Protein AF-A0A971LED2-F1 (afdb_monomer_lite)

Sequence (204 aa):
MDEQSNLIIDIREKPGIGKGVILSFQHVFAMFGATVLVPFLTGLPLNTALLASGIGTLIYIICTGARVPVYLGSSFAYIAAIGTALGASPSDADFAEKANFAAAATGLMCIGLVYLVVSLIIKLVGKEWLSKLLPPIVVGPMIAVIGLGLAGTAADMAGLNQVDSMNPQTIIIALIAMLSTALIAVHAKGFFKIVPIISGIGIG

Foldseek 3Di:
DDPPPPDPADLPRDPDPVVNVVLVVLVCLVQVCQQQVLCVFLVNDSVVSVVCQVVVLVVVCVVVVSPDPDGRGDQLVCSVVSNVQQVDGPPDPCSVPSGPVVSSVVVVVVVVVVVVVVVVVCVVVNCVVVCVVCPPVNVVVVVVCSVVVCVVVVCVQQQNPVPPDRDVVSVVLSVQLVVQLVCQCPPNDDPSVSRSNVRSVVRD

pLDDT: mean 81.97, std 11.26, range [35.62, 95.62]

Structure (mmCIF, N/CA/C/O backbone):
data_AF-A0A971LED2-F1
#
_entry.id   AF-A0A971LED2-F1
#
loop_
_atom_site.group_PDB
_atom_site.id
_atom_site.type_symbol
_atom_site.label_atom_id
_atom_site.label_alt_id
_atom_site.label_comp_id
_atom_site.label_asym_id
_atom_site.label_entity_id
_atom_site.label_seq_id
_atom_site.pdbx_PDB_ins_code
_atom_site.Cartn_x
_atom_site.Cartn_y
_atom_site.Cartn_z
_atom_site.occupancy
_atom_site.B_iso_or_equiv
_atom_site.auth_seq_id
_atom_site.auth_comp_id
_atom_site.auth_asym_id
_atom_site.auth_atom_id
_atom_site.pdbx_PDB_model_num
ATOM 1 N N . MET A 1 1 ? -13.446 -1.006 29.104 1.00 36.28 1 MET A N 1
ATOM 2 C CA . MET A 1 1 ? -12.065 -1.523 29.020 1.00 36.28 1 MET A CA 1
ATOM 3 C 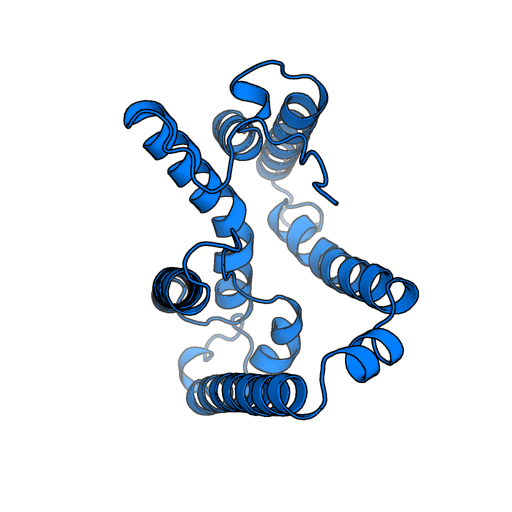C . MET A 1 1 ? -11.341 -0.594 28.080 1.00 36.28 1 MET A C 1
ATOM 5 O O . MET A 1 1 ? -11.383 -0.796 26.875 1.00 36.28 1 MET A O 1
ATOM 9 N N . ASP A 1 2 ? -10.821 0.490 28.645 1.00 35.62 2 ASP A N 1
ATOM 10 C CA . ASP A 1 2 ? -10.055 1.487 27.912 1.00 35.62 2 ASP A CA 1
ATOM 11 C C . ASP A 1 2 ? -8.674 0.890 27.643 1.00 35.62 2 ASP A C 1
ATOM 13 O O . ASP A 1 2 ? -7.823 0.837 28.530 1.00 35.62 2 ASP A O 1
ATOM 17 N N . GLU A 1 3 ? -8.473 0.360 26.436 1.00 43.00 3 GLU A N 1
ATOM 18 C CA . GLU A 1 3 ? -7.122 0.150 25.924 1.00 43.00 3 GLU A CA 1
ATOM 19 C C . GLU A 1 3 ? -6.453 1.524 25.882 1.00 43.00 3 GLU A C 1
ATOM 21 O O . GLU A 1 3 ? -6.809 2.377 25.067 1.00 43.00 3 GLU A O 1
ATOM 26 N N . GLN A 1 4 ? -5.505 1.755 26.793 1.00 39.50 4 GLN A N 1
ATOM 27 C CA . GLN A 1 4 ? -4.572 2.871 26.712 1.00 39.50 4 GLN A CA 1
ATOM 28 C C . GLN A 1 4 ? -3.744 2.702 25.438 1.00 39.50 4 GLN A C 1
ATOM 30 O O . GLN A 1 4 ? -2.679 2.086 25.424 1.00 39.50 4 GLN A O 1
ATOM 35 N N . SER A 1 5 ? -4.282 3.220 24.339 1.00 43.53 5 SER A N 1
ATOM 36 C CA . SER A 1 5 ? -3.578 3.330 23.079 1.00 43.53 5 SER A CA 1
ATOM 37 C C . SER A 1 5 ? -2.431 4.306 23.298 1.00 43.53 5 SER A C 1
ATOM 39 O O . SER A 1 5 ? -2.650 5.482 23.580 1.00 43.53 5 SER A O 1
ATOM 41 N N . ASN A 1 6 ? -1.204 3.795 23.233 1.00 47.75 6 ASN A N 1
ATOM 42 C CA . ASN A 1 6 ? 0.058 4.515 23.427 1.00 47.75 6 ASN A CA 1
ATOM 43 C C . ASN A 1 6 ? 0.333 5.476 22.241 1.00 47.75 6 ASN A C 1
ATOM 45 O O . ASN A 1 6 ? 1.402 5.461 21.628 1.00 47.75 6 ASN A O 1
ATOM 49 N N . LEU A 1 7 ? -0.676 6.255 21.843 1.00 56.31 7 LEU A N 1
ATOM 50 C CA . LEU A 1 7 ? -0.631 7.191 20.732 1.00 56.31 7 LEU A CA 1
ATOM 51 C C . LEU A 1 7 ? -0.028 8.505 21.212 1.00 56.31 7 LEU A C 1
ATOM 53 O O . LEU A 1 7 ? -0.471 9.097 22.189 1.00 56.31 7 LEU A O 1
ATOM 57 N N . ILE A 1 8 ? 0.982 8.971 20.481 1.00 62.41 8 ILE A N 1
ATOM 58 C CA . ILE A 1 8 ? 1.637 10.261 20.733 1.00 62.41 8 ILE A CA 1
ATOM 59 C C . ILE A 1 8 ? 0.668 11.430 20.450 1.00 62.41 8 ILE A C 1
ATOM 61 O O . ILE A 1 8 ? 0.864 12.516 20.985 1.00 62.41 8 ILE A O 1
ATOM 65 N N . ILE A 1 9 ? -0.352 11.212 19.607 1.00 63.19 9 ILE A N 1
ATOM 66 C CA . ILE A 1 9 ? -1.433 12.153 19.274 1.00 63.19 9 ILE A CA 1
ATOM 67 C C . ILE A 1 9 ? -2.728 11.341 19.130 1.00 63.19 9 ILE A C 1
ATOM 69 O O . ILE A 1 9 ? -2.753 10.374 18.363 1.00 63.19 9 ILE A O 1
ATOM 73 N N . ASP A 1 10 ? -3.783 11.714 19.855 1.00 70.69 10 ASP A N 1
ATOM 74 C CA . ASP A 1 10 ? -5.065 10.990 19.839 1.00 70.69 10 ASP A CA 1
ATOM 75 C C . ASP A 1 10 ? -5.915 11.319 18.588 1.00 70.69 10 ASP A C 1
ATOM 77 O O . ASP A 1 10 ? -5.757 12.361 17.954 1.00 70.69 10 ASP A O 1
ATOM 81 N N . ILE A 1 11 ? -6.870 10.451 18.236 1.00 70.69 11 ILE A N 1
ATOM 82 C CA . ILE A 1 11 ? -7.718 10.541 17.028 1.00 70.69 11 ILE A CA 1
ATOM 83 C C . ILE A 1 11 ? -8.507 11.859 16.976 1.00 70.69 11 ILE A C 1
ATOM 85 O O . ILE A 1 11 ? -8.792 12.386 15.900 1.00 70.69 11 ILE A O 1
ATOM 89 N N . ARG A 1 12 ? -8.881 12.400 18.141 1.00 69.88 12 ARG A N 1
ATOM 90 C CA . ARG A 1 12 ? -9.628 13.665 18.260 1.00 69.88 12 ARG A CA 1
ATOM 91 C C . ARG A 1 12 ? -8.739 14.878 18.511 1.00 69.88 12 ARG A C 1
ATOM 93 O O . ARG A 1 12 ? -9.242 16.004 18.518 1.00 69.88 12 ARG A O 1
ATOM 100 N N . GLU A 1 13 ? -7.451 14.667 18.738 1.00 72.50 13 GLU A N 1
ATOM 101 C CA . GLU A 1 13 ? -6.517 15.734 19.045 1.00 72.50 13 GLU A CA 1
ATOM 102 C C . GLU A 1 13 ? -6.118 16.449 17.752 1.00 72.50 13 GLU A C 1
ATOM 104 O O . GLU A 1 13 ? -5.663 15.842 16.784 1.00 72.50 13 GLU A O 1
ATOM 109 N N . LYS A 1 14 ? -6.326 17.767 17.707 1.00 71.44 14 LYS A N 1
ATOM 110 C CA . LYS A 1 14 ? -5.918 18.585 16.563 1.00 71.44 14 LYS A CA 1
ATOM 111 C C . LYS A 1 14 ? -4.505 19.103 16.820 1.00 71.44 14 LYS A C 1
ATOM 113 O O . LYS A 1 14 ? -4.358 20.020 17.632 1.00 71.44 14 LYS A O 1
ATOM 118 N N . PRO A 1 15 ? -3.465 18.574 16.149 1.00 72.38 15 PRO A N 1
ATOM 119 C CA . PRO A 1 15 ? -2.136 19.153 16.262 1.00 72.38 15 PRO A CA 1
ATOM 120 C C . PRO A 1 15 ? -2.167 20.613 15.794 1.00 72.38 15 PRO A C 1
ATOM 122 O O . PRO A 1 15 ? -2.947 20.980 14.913 1.00 72.38 15 PRO A O 1
ATOM 125 N N . GLY A 1 16 ? -1.297 21.452 16.365 1.00 80.25 16 GLY A N 1
ATOM 126 C CA . GLY A 1 16 ? -1.149 22.837 15.911 1.00 80.25 16 GLY A CA 1
ATOM 127 C C . GLY A 1 16 ? -0.936 22.902 14.394 1.00 80.25 16 GLY A C 1
ATOM 128 O O . GLY A 1 16 ? -0.258 22.038 13.838 1.00 80.25 16 GLY A O 1
ATOM 129 N N . ILE A 1 17 ? -1.506 23.917 13.736 1.00 80.38 17 ILE A N 1
ATOM 130 C CA . ILE A 1 17 ? -1.656 24.006 12.268 1.00 80.38 17 ILE A CA 1
ATOM 131 C C . ILE A 1 17 ? -0.358 23.649 11.522 1.00 80.38 17 ILE A C 1
ATOM 133 O O . ILE A 1 17 ? -0.385 22.830 10.608 1.00 80.38 17 ILE A O 1
ATOM 137 N N . GLY A 1 18 ? 0.793 24.171 11.962 1.00 80.25 18 GLY A N 1
ATOM 138 C CA . GLY A 1 18 ? 2.091 23.860 11.349 1.00 80.25 18 GLY A CA 1
ATOM 139 C C . GLY A 1 18 ? 2.502 22.386 11.460 1.00 80.25 18 GLY A C 1
ATOM 140 O O . GLY A 1 18 ? 2.946 21.795 10.480 1.00 80.25 18 GLY A O 1
ATOM 141 N N . LYS A 1 19 ? 2.299 21.752 12.623 1.00 76.56 19 LYS A N 1
ATOM 142 C CA . LYS A 1 19 ? 2.549 20.310 12.790 1.00 76.56 19 LYS A CA 1
ATOM 143 C C . LYS A 1 19 ? 1.549 19.489 11.974 1.00 76.56 19 LYS A C 1
ATOM 145 O O . LYS A 1 19 ? 1.958 18.559 11.290 1.00 76.56 19 LYS A O 1
ATOM 150 N N . GLY A 1 20 ? 0.267 19.855 11.994 1.00 80.75 20 GLY A N 1
ATOM 151 C CA . GLY A 1 20 ? -0.783 19.155 11.249 1.00 80.75 20 GLY A CA 1
ATOM 152 C C . GLY A 1 20 ? -0.522 19.104 9.743 1.00 80.75 20 GLY A C 1
ATOM 153 O O . GLY A 1 20 ? -0.687 18.050 9.131 1.00 80.75 20 GLY A O 1
ATOM 154 N N . VAL A 1 21 ? -0.037 20.203 9.159 1.00 82.31 21 VAL A N 1
ATOM 155 C CA . VAL A 1 21 ? 0.353 20.242 7.742 1.00 82.31 21 VAL A CA 1
ATOM 156 C C . VAL A 1 21 ? 1.503 19.274 7.460 1.00 82.31 21 VAL A C 1
ATOM 158 O O . VAL A 1 21 ? 1.395 18.468 6.539 1.00 82.31 21 VAL A O 1
ATOM 161 N N . ILE A 1 22 ? 2.569 19.281 8.268 1.00 80.31 22 ILE A N 1
ATOM 162 C CA . ILE A 1 22 ? 3.722 18.401 8.022 1.00 80.31 22 ILE A CA 1
ATOM 163 C C . ILE A 1 22 ? 3.349 16.918 8.180 1.00 80.31 22 ILE A C 1
ATOM 165 O O . ILE A 1 22 ? 3.715 16.106 7.332 1.00 80.31 22 ILE A O 1
ATOM 169 N N . LEU A 1 23 ? 2.569 16.563 9.210 1.00 79.38 23 LEU A N 1
ATOM 170 C CA . LEU A 1 23 ? 2.067 15.193 9.373 1.00 79.38 23 LEU A CA 1
ATOM 171 C C . LEU A 1 23 ? 1.157 14.768 8.207 1.00 79.38 23 LEU A C 1
ATOM 173 O O . LEU A 1 23 ? 1.211 13.618 7.774 1.00 79.38 23 LEU A O 1
ATOM 177 N N . SER A 1 24 ? 0.354 15.686 7.665 1.00 82.44 24 SER A N 1
ATOM 178 C CA . SER A 1 24 ? -0.495 15.400 6.501 1.00 82.44 24 SER A CA 1
ATOM 179 C C . SER A 1 24 ? 0.344 15.122 5.256 1.00 82.44 24 SER A C 1
ATOM 181 O O . SER A 1 24 ? 0.117 14.121 4.579 1.00 82.44 24 SER A O 1
ATOM 183 N N . PHE A 1 25 ? 1.361 15.949 4.987 1.00 81.25 25 PHE A N 1
ATOM 184 C CA . PHE A 1 25 ? 2.307 15.710 3.892 1.00 81.25 25 PHE A CA 1
ATOM 185 C C . PHE A 1 25 ? 3.010 14.367 4.036 1.00 81.25 25 PHE A C 1
ATOM 187 O O . PHE A 1 25 ? 3.147 13.633 3.063 1.00 81.25 25 PHE A O 1
ATOM 194 N N . GLN A 1 26 ? 3.402 14.005 5.253 1.00 78.25 26 GLN A N 1
ATOM 195 C CA . GLN A 1 26 ? 3.978 12.697 5.506 1.00 78.25 26 GLN A CA 1
ATOM 196 C C . GLN A 1 26 ? 3.030 11.564 5.161 1.00 78.25 26 GLN A C 1
ATOM 198 O O . GLN A 1 26 ? 3.452 10.599 4.531 1.00 78.25 26 GLN A O 1
ATOM 203 N N . HIS A 1 27 ? 1.768 11.670 5.563 1.00 81.38 27 HIS A N 1
ATOM 204 C CA . HIS A 1 27 ? 0.792 10.641 5.252 1.00 81.38 27 HIS A CA 1
ATOM 205 C C . HIS A 1 27 ? 0.613 10.483 3.737 1.00 81.38 27 HIS A C 1
ATOM 207 O O . HIS A 1 27 ? 0.592 9.361 3.234 1.00 81.38 27 HIS A O 1
ATOM 213 N N . VAL A 1 28 ? 0.586 11.605 3.007 1.00 81.94 28 VAL A N 1
ATOM 214 C CA . VAL A 1 28 ? 0.541 11.611 1.541 1.00 81.94 28 VAL A CA 1
ATOM 215 C C . VAL A 1 28 ? 1.766 10.912 0.958 1.00 81.94 28 VAL A C 1
ATOM 217 O O . VAL A 1 28 ? 1.592 9.955 0.216 1.00 81.94 28 VAL A O 1
ATOM 220 N N . PHE A 1 29 ? 2.991 11.311 1.313 1.00 79.00 29 PHE A N 1
ATOM 221 C CA . PHE A 1 29 ? 4.207 10.694 0.761 1.00 79.00 29 PHE A CA 1
ATOM 222 C C . PHE A 1 29 ? 4.369 9.221 1.150 1.00 79.00 29 PHE A C 1
ATOM 224 O O . PHE A 1 29 ? 4.823 8.422 0.335 1.00 79.00 29 PHE A O 1
ATOM 231 N N . ALA A 1 30 ? 3.953 8.844 2.361 1.00 79.88 30 ALA A N 1
ATOM 232 C CA . ALA A 1 30 ? 3.974 7.458 2.814 1.00 79.88 30 ALA A CA 1
ATOM 233 C C . ALA A 1 30 ? 3.057 6.561 1.969 1.00 79.88 30 ALA A C 1
ATOM 235 O O . ALA A 1 30 ? 3.435 5.445 1.624 1.00 79.88 30 ALA A O 1
ATOM 236 N N . MET A 1 31 ? 1.868 7.053 1.613 1.00 84.06 31 MET A N 1
ATOM 237 C CA . MET A 1 31 ? 0.888 6.296 0.828 1.00 84.06 31 MET A CA 1
ATOM 238 C C . MET A 1 31 ? 1.037 6.485 -0.688 1.00 84.06 31 MET A C 1
ATOM 240 O O . MET A 1 31 ? 0.515 5.678 -1.462 1.00 84.06 31 MET A O 1
ATOM 244 N N . PHE A 1 32 ? 1.756 7.523 -1.124 1.00 82.50 32 PHE A N 1
ATOM 245 C CA . PHE A 1 32 ? 1.935 7.885 -2.530 1.00 82.50 32 PHE A CA 1
ATOM 246 C C . PHE A 1 32 ? 2.551 6.744 -3.333 1.00 82.50 32 PHE A C 1
ATOM 248 O O . PHE A 1 32 ? 1.995 6.363 -4.360 1.00 82.50 32 PHE A O 1
ATOM 255 N N . GLY A 1 33 ? 3.645 6.156 -2.833 1.00 79.62 33 GLY A N 1
ATOM 256 C CA . GLY A 1 33 ? 4.349 5.073 -3.522 1.00 79.62 33 GLY A CA 1
ATOM 257 C C . GLY A 1 33 ? 3.419 3.907 -3.855 1.00 79.62 33 GLY A C 1
ATOM 258 O O . GLY A 1 33 ? 3.310 3.513 -5.011 1.00 79.62 33 GLY A O 1
ATOM 259 N N . ALA A 1 34 ? 2.660 3.422 -2.871 1.00 78.62 34 ALA A N 1
ATOM 260 C CA . ALA A 1 34 ? 1.712 2.330 -3.079 1.00 78.62 34 ALA A CA 1
ATOM 261 C C . ALA A 1 34 ? 0.534 2.716 -3.989 1.00 78.62 34 ALA A C 1
ATOM 263 O O . ALA A 1 34 ? 0.114 1.938 -4.847 1.00 78.62 34 ALA A O 1
ATOM 264 N N . THR A 1 35 ? 0.015 3.935 -3.831 1.00 86.75 35 THR A N 1
ATOM 265 C CA . THR A 1 35 ? -1.163 4.404 -4.574 1.00 86.75 35 THR A CA 1
ATOM 266 C C . THR A 1 35 ? -0.857 4.638 -6.051 1.00 86.75 35 THR A C 1
ATOM 268 O O . THR A 1 35 ? -1.709 4.357 -6.893 1.00 86.75 35 THR A O 1
ATOM 271 N N . VAL A 1 36 ? 0.360 5.082 -6.374 1.00 87.25 36 VAL A N 1
ATOM 272 C CA . VAL A 1 36 ? 0.835 5.302 -7.748 1.00 87.25 36 VAL A CA 1
ATOM 273 C C . VAL A 1 36 ? 1.346 4.018 -8.400 1.00 87.25 36 VAL A C 1
ATOM 275 O O . VAL A 1 36 ? 1.200 3.860 -9.610 1.00 87.25 36 VAL A O 1
ATOM 278 N N . LEU A 1 37 ? 1.884 3.073 -7.626 1.00 86.31 37 LEU A N 1
ATOM 279 C CA . LEU A 1 37 ? 2.467 1.849 -8.176 1.00 86.31 37 LEU A CA 1
ATOM 280 C C . LEU A 1 37 ? 1.449 1.003 -8.955 1.00 86.31 37 LEU A C 1
ATOM 282 O O . LEU A 1 37 ? 1.745 0.566 -10.059 1.00 86.31 37 LEU A O 1
ATOM 286 N N . VAL A 1 38 ? 0.236 0.797 -8.436 1.00 88.81 38 VAL A N 1
ATOM 287 C CA . VAL A 1 38 ? -0.795 0.009 -9.146 1.00 88.81 38 VAL A CA 1
ATOM 288 C C . VAL A 1 38 ? -1.185 0.616 -10.498 1.00 88.81 38 VAL A C 1
ATOM 290 O O . VAL A 1 38 ? -1.106 -0.102 -11.495 1.00 88.81 38 VAL A O 1
ATOM 293 N N . PRO A 1 39 ? -1.616 1.892 -10.591 1.00 88.19 39 PRO A N 1
ATOM 294 C CA . PRO A 1 39 ? -1.964 2.483 -11.877 1.00 88.19 39 PRO A CA 1
ATOM 295 C C . PRO A 1 39 ? -0.756 2.563 -12.814 1.00 88.19 39 PRO A C 1
ATOM 297 O O . PRO A 1 39 ? -0.921 2.350 -14.007 1.00 88.19 39 PRO A O 1
ATOM 300 N N . PHE A 1 40 ? 0.455 2.760 -12.285 1.00 87.50 40 PHE A N 1
ATOM 301 C CA . PHE A 1 40 ? 1.684 2.706 -13.074 1.00 87.50 40 PHE A CA 1
ATOM 302 C C . PHE A 1 40 ? 1.914 1.322 -13.705 1.00 87.50 40 PHE A C 1
ATOM 304 O O . PHE A 1 40 ? 2.100 1.225 -14.913 1.00 87.50 40 PHE A O 1
ATOM 311 N N . LEU A 1 41 ? 1.823 0.248 -12.914 1.00 85.12 41 LEU A N 1
ATOM 312 C CA . LEU A 1 41 ? 2.022 -1.128 -13.389 1.00 85.12 41 LEU A CA 1
ATOM 313 C C . LEU A 1 41 ? 0.891 -1.643 -14.284 1.00 85.12 41 LEU A C 1
ATOM 315 O O . LEU A 1 41 ? 1.086 -2.602 -15.022 1.00 85.12 41 LEU A O 1
ATOM 319 N N . THR A 1 42 ? -0.296 -1.047 -14.197 1.00 85.81 42 THR A N 1
ATOM 320 C CA . THR A 1 42 ? -1.470 -1.451 -14.987 1.00 85.81 42 THR A CA 1
ATOM 321 C C . THR A 1 42 ? -1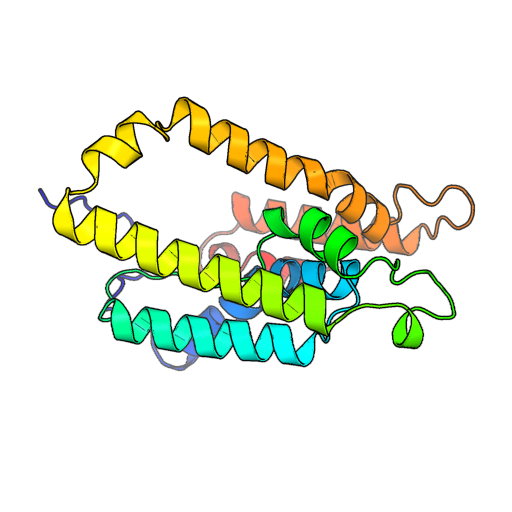.761 -0.503 -16.148 1.00 85.81 42 THR A C 1
ATOM 323 O O . THR A 1 42 ? -2.654 -0.781 -16.936 1.00 85.81 42 THR A O 1
ATOM 326 N N . GLY A 1 43 ? -1.036 0.612 -16.273 1.00 84.19 43 GLY A N 1
ATOM 327 C CA . GLY A 1 43 ? -1.273 1.635 -17.297 1.00 84.19 43 GLY A CA 1
ATOM 328 C C . GLY A 1 43 ? -2.571 2.435 -17.107 1.00 84.19 43 GLY A C 1
ATOM 329 O O . GLY A 1 43 ? -3.025 3.115 -18.026 1.00 84.19 43 GLY A O 1
ATOM 330 N N . LEU A 1 44 ? -3.188 2.374 -15.922 1.00 86.25 44 LEU A N 1
ATOM 331 C CA . LEU A 1 44 ? -4.335 3.214 -15.578 1.00 86.25 44 LEU A CA 1
ATOM 332 C C . LEU A 1 44 ? -3.893 4.667 -15.320 1.00 86.25 44 LEU A C 1
ATOM 334 O O . LEU A 1 44 ? -2.773 4.910 -14.871 1.00 86.25 44 LEU A O 1
ATOM 338 N N . PRO A 1 45 ? -4.773 5.662 -15.532 1.00 87.44 45 PRO A N 1
ATOM 339 C CA . PRO A 1 45 ? -4.435 7.062 -15.290 1.00 87.44 45 PRO A CA 1
ATOM 340 C C . PRO A 1 45 ? -4.129 7.333 -13.806 1.00 87.44 45 PRO A C 1
ATOM 342 O O . PRO A 1 45 ? -5.025 7.308 -12.955 1.00 87.44 45 PRO A O 1
ATOM 345 N N . LEU A 1 46 ? -2.866 7.667 -13.506 1.00 89.69 46 LEU A N 1
ATOM 346 C CA . LEU A 1 46 ? -2.375 7.979 -12.153 1.00 89.69 46 LEU A CA 1
ATOM 347 C C . LEU A 1 46 ? -3.191 9.094 -11.484 1.00 89.69 46 LEU A C 1
ATOM 349 O O . LEU A 1 46 ? -3.555 8.987 -10.314 1.00 89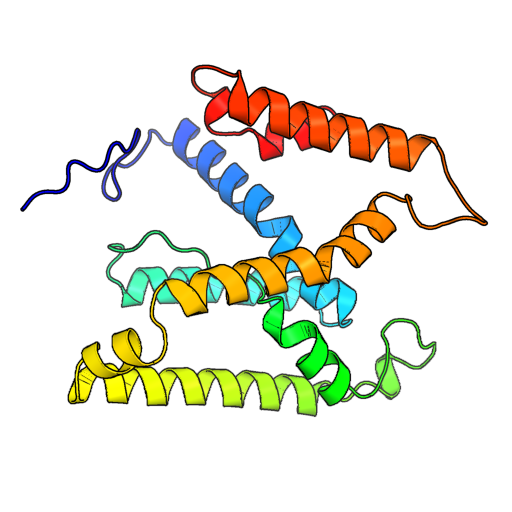.69 46 LEU A O 1
ATOM 353 N N . ASN A 1 47 ? -3.516 10.148 -12.238 1.00 90.25 47 ASN A N 1
ATOM 354 C CA . ASN A 1 47 ? -4.258 11.307 -11.734 1.00 90.25 47 ASN A CA 1
ATOM 355 C C . ASN A 1 47 ? -5.649 10.908 -11.221 1.00 90.25 47 ASN A C 1
ATOM 357 O O . ASN A 1 47 ? -6.075 11.359 -10.159 1.00 90.25 47 ASN A O 1
ATOM 361 N N . THR A 1 48 ? -6.338 10.023 -11.947 1.00 88.88 48 THR A N 1
ATOM 362 C CA . THR A 1 48 ? -7.663 9.526 -11.560 1.00 88.88 48 THR A CA 1
ATOM 363 C C . THR A 1 48 ? -7.575 8.638 -10.325 1.00 88.88 48 THR A C 1
ATOM 365 O O . THR A 1 48 ? -8.414 8.758 -9.437 1.00 88.88 48 THR A O 1
ATOM 368 N N . ALA A 1 49 ? -6.548 7.788 -10.229 1.00 89.94 49 ALA A N 1
ATOM 369 C CA . ALA A 1 49 ? -6.330 6.939 -9.061 1.00 89.94 49 ALA A CA 1
ATOM 370 C C . ALA A 1 49 ? -6.054 7.763 -7.790 1.00 89.94 49 ALA A C 1
ATOM 372 O O . ALA A 1 49 ? -6.674 7.519 -6.754 1.00 89.94 49 ALA A O 1
ATOM 373 N N . LEU A 1 50 ? -5.193 8.785 -7.877 1.00 90.88 50 LEU A N 1
ATOM 374 C CA . LEU A 1 50 ? -4.903 9.697 -6.764 1.00 90.88 50 LEU A CA 1
ATOM 375 C C . LEU A 1 50 ? -6.140 10.498 -6.342 1.00 90.88 50 LEU A C 1
ATOM 377 O O . LEU A 1 50 ? -6.432 10.605 -5.149 1.00 90.88 50 LEU A O 1
ATOM 381 N N . LEU A 1 51 ? -6.898 11.023 -7.311 1.00 91.94 51 LEU A N 1
ATOM 382 C CA . LEU A 1 51 ? -8.131 11.757 -7.037 1.00 91.94 51 LEU A CA 1
ATOM 383 C C . LEU A 1 51 ? -9.182 10.857 -6.369 1.00 91.94 51 LEU A C 1
ATOM 385 O O . LEU A 1 51 ? -9.759 11.235 -5.350 1.00 91.94 51 LEU A O 1
ATOM 389 N N . ALA A 1 52 ? -9.405 9.655 -6.907 1.00 91.75 52 ALA A N 1
ATOM 390 C CA . ALA A 1 52 ? -10.367 8.696 -6.371 1.00 91.75 52 ALA A CA 1
ATOM 391 C C . ALA A 1 52 ? -9.977 8.203 -4.969 1.00 91.75 52 ALA A C 1
ATOM 393 O O . ALA A 1 52 ? -10.843 8.076 -4.108 1.00 91.75 52 ALA A O 1
ATOM 394 N N . SER A 1 53 ? -8.686 7.985 -4.713 1.00 90.88 53 SER A N 1
ATOM 395 C CA . SER A 1 53 ? -8.151 7.643 -3.390 1.00 90.88 53 SER A CA 1
ATOM 396 C C . SER A 1 53 ? -8.401 8.758 -2.363 1.00 90.88 53 SER A C 1
ATOM 398 O O . SER A 1 53 ? -8.893 8.494 -1.260 1.00 90.88 53 SER A O 1
ATOM 400 N N . GLY A 1 54 ? -8.146 10.019 -2.733 1.00 90.50 54 GLY A N 1
ATOM 401 C CA . GLY A 1 54 ? -8.412 11.177 -1.877 1.00 90.50 54 GLY A CA 1
ATOM 402 C C . GLY A 1 54 ? -9.901 11.351 -1.567 1.00 90.50 54 GLY A C 1
ATOM 403 O O . GLY A 1 54 ? -10.287 11.441 -0.400 1.00 90.50 54 GLY A O 1
ATOM 404 N N . ILE A 1 55 ? -10.752 11.326 -2.598 1.00 93.44 55 ILE A N 1
ATOM 405 C CA . ILE A 1 55 ? -12.212 11.421 -2.443 1.00 93.44 55 ILE A CA 1
ATOM 406 C C . ILE A 1 55 ? -12.748 10.237 -1.630 1.00 93.44 55 ILE A C 1
ATOM 408 O O . ILE A 1 55 ? -13.525 10.433 -0.698 1.00 93.44 55 ILE A O 1
ATOM 412 N N . GLY A 1 56 ? -12.308 9.015 -1.931 1.00 91.81 56 GLY A N 1
ATOM 413 C CA . GLY A 1 56 ? -12.709 7.811 -1.209 1.00 91.81 56 GLY A CA 1
ATOM 414 C C . GLY A 1 56 ? -12.342 7.878 0.270 1.00 91.81 56 GLY A C 1
ATOM 415 O O . GLY A 1 56 ? -13.157 7.534 1.123 1.00 91.81 56 GLY A O 1
ATOM 416 N N . THR A 1 57 ? -11.149 8.384 0.588 1.00 91.62 57 THR A N 1
ATOM 417 C CA . THR A 1 57 ? -10.710 8.576 1.976 1.00 91.62 57 THR A CA 1
ATOM 418 C C . THR A 1 57 ? -11.589 9.596 2.705 1.00 91.62 57 THR A C 1
ATOM 420 O O . THR A 1 57 ? -11.996 9.353 3.839 1.00 91.62 57 THR A O 1
ATOM 423 N N . LEU A 1 58 ? -11.962 10.705 2.055 1.00 91.50 58 LEU A N 1
ATOM 424 C CA . LEU A 1 58 ? -12.894 11.682 2.635 1.00 91.50 58 LEU A CA 1
ATOM 425 C C . LEU A 1 58 ? -14.278 11.073 2.892 1.00 91.50 58 LEU A C 1
ATOM 427 O O . LEU A 1 58 ? -14.821 11.233 3.986 1.00 91.50 58 LEU A O 1
ATOM 431 N N . ILE A 1 59 ? -14.825 10.334 1.921 1.00 92.62 59 ILE A N 1
ATOM 432 C CA . ILE A 1 59 ? -16.100 9.618 2.076 1.00 92.62 59 ILE A CA 1
ATOM 433 C C . ILE A 1 59 ? -16.012 8.641 3.253 1.00 92.62 59 ILE A C 1
ATOM 435 O O . ILE A 1 59 ? -16.899 8.621 4.103 1.00 92.62 59 ILE A O 1
ATOM 439 N N . TYR A 1 60 ? -14.922 7.879 3.355 1.00 90.69 60 TYR A N 1
ATOM 440 C CA . TYR A 1 60 ? -14.696 6.934 4.446 1.00 90.69 60 TYR A CA 1
ATOM 441 C C . TYR A 1 60 ? -14.678 7.614 5.821 1.00 90.69 60 TYR A C 1
ATOM 443 O O . TYR A 1 60 ? -15.339 7.149 6.754 1.00 90.69 60 TYR A O 1
ATOM 451 N N . ILE A 1 61 ? -13.974 8.741 5.952 1.00 89.75 61 ILE A N 1
ATOM 452 C CA . ILE A 1 61 ? -13.919 9.515 7.200 1.00 89.75 61 ILE A CA 1
ATOM 453 C C . ILE A 1 61 ? -15.317 10.008 7.593 1.00 89.75 61 ILE A C 1
ATOM 455 O O . ILE A 1 61 ? -15.699 9.904 8.762 1.00 89.75 61 ILE A O 1
ATOM 459 N N . ILE A 1 62 ? -16.101 10.495 6.626 1.00 91.06 62 ILE A N 1
ATOM 460 C CA . ILE A 1 62 ? -17.474 10.961 6.859 1.00 91.06 62 ILE A CA 1
ATOM 461 C C . ILE A 1 62 ? -18.371 9.793 7.292 1.00 91.06 62 ILE A C 1
ATOM 463 O O . ILE A 1 62 ? -19.051 9.887 8.314 1.00 91.06 62 ILE A O 1
ATOM 467 N N . CYS A 1 63 ? -18.338 8.667 6.575 1.00 89.12 63 CYS A N 1
ATOM 468 C CA . CYS A 1 63 ? -19.164 7.495 6.875 1.00 89.12 63 CYS A CA 1
ATOM 469 C C . CYS A 1 63 ? -18.827 6.842 8.224 1.00 89.12 63 CYS A C 1
ATOM 471 O O . CYS A 1 63 ? -19.717 6.318 8.891 1.00 89.12 63 CYS A O 1
ATOM 473 N N . THR A 1 64 ? -17.560 6.873 8.648 1.00 87.12 64 THR A N 1
ATOM 474 C CA . THR A 1 64 ? -17.116 6.308 9.936 1.00 87.12 64 THR A CA 1
ATOM 475 C C . THR A 1 64 ? -17.213 7.293 11.105 1.00 87.12 64 THR A C 1
ATOM 477 O O . THR A 1 64 ? -16.900 6.934 12.244 1.00 87.12 64 THR A O 1
ATOM 480 N N . GLY A 1 65 ? -17.643 8.535 10.854 1.00 85.25 65 GLY A N 1
ATOM 481 C CA . GLY A 1 65 ? -17.712 9.591 11.864 1.00 85.25 65 GLY A CA 1
ATOM 482 C C . GLY A 1 65 ? -16.346 9.943 12.459 1.00 85.25 65 GLY A C 1
ATOM 483 O O . GLY A 1 65 ? -16.262 10.204 13.660 1.00 85.25 65 GLY A O 1
ATOM 484 N N . ALA A 1 66 ? -15.284 9.880 11.645 1.00 83.69 66 ALA A N 1
ATOM 485 C CA . ALA A 1 66 ? -13.892 10.140 12.025 1.00 83.69 66 ALA A CA 1
ATOM 486 C C . ALA A 1 66 ? -13.380 9.311 13.224 1.00 83.69 66 ALA A C 1
ATOM 488 O O . ALA A 1 66 ? -12.515 9.757 13.974 1.00 83.69 66 ALA A O 1
ATOM 489 N N . ARG A 1 67 ? -13.918 8.100 13.429 1.00 79.12 67 ARG A N 1
ATOM 490 C CA . ARG A 1 67 ? -13.499 7.206 14.526 1.00 79.12 67 ARG A CA 1
ATOM 491 C C . ARG A 1 67 ? -12.339 6.288 14.159 1.00 79.12 67 ARG A C 1
ATOM 493 O O . ARG A 1 67 ? -11.686 5.767 15.053 1.00 79.12 67 ARG A O 1
ATOM 500 N N . VAL A 1 68 ? -12.120 6.059 12.865 1.00 82.62 68 VAL A N 1
ATOM 501 C CA . VAL A 1 68 ? -11.128 5.106 12.366 1.00 82.62 68 VAL A CA 1
ATOM 502 C C . VAL A 1 68 ? -10.167 5.840 11.424 1.00 82.62 68 VAL A C 1
ATOM 504 O O . VAL A 1 68 ? -10.590 6.241 10.340 1.00 82.62 68 VAL A O 1
ATOM 507 N N . PRO A 1 69 ? -8.895 6.044 11.811 1.00 79.69 69 PRO A N 1
ATOM 508 C CA . PRO A 1 69 ? -7.921 6.771 11.001 1.00 79.69 69 PRO A CA 1
ATOM 509 C C . PRO A 1 69 ? -7.339 5.855 9.913 1.00 79.69 69 PRO A C 1
ATOM 511 O O . PRO A 1 69 ? -6.308 5.218 10.110 1.00 79.69 69 PRO A O 1
ATOM 514 N N . VAL A 1 70 ? -8.020 5.753 8.768 1.00 84.88 70 VAL A N 1
ATOM 515 C CA . VAL A 1 70 ? -7.584 4.927 7.627 1.00 84.88 70 VAL A CA 1
ATOM 516 C C . VAL A 1 70 ? -7.569 5.752 6.345 1.00 84.88 70 VAL A C 1
ATOM 518 O O . VAL A 1 70 ? -8.479 6.540 6.091 1.00 84.88 70 VAL A O 1
ATOM 521 N N . TYR A 1 71 ? -6.536 5.523 5.535 1.00 85.94 71 TYR A N 1
ATOM 522 C CA . TYR A 1 71 ? -6.388 6.036 4.177 1.00 85.94 71 TYR A CA 1
ATOM 523 C C . TYR A 1 71 ? -6.653 4.927 3.160 1.00 85.94 71 TYR A C 1
ATOM 525 O O . TYR A 1 71 ? -6.206 3.792 3.340 1.00 85.94 71 TYR A O 1
ATOM 533 N N . LEU A 1 72 ? -7.368 5.254 2.085 1.00 87.56 72 LEU A N 1
ATOM 534 C CA . LEU A 1 72 ? -7.706 4.306 1.028 1.00 87.56 72 LEU A CA 1
ATOM 535 C C . LEU A 1 72 ? -6.718 4.433 -0.133 1.00 87.56 72 LEU A C 1
ATOM 537 O O . LEU A 1 72 ? -6.901 5.272 -1.010 1.00 87.56 72 LEU A O 1
ATOM 541 N N . GLY A 1 73 ? -5.677 3.602 -0.139 1.00 85.44 73 GLY A N 1
ATOM 542 C CA . GLY A 1 73 ? -4.730 3.495 -1.254 1.00 85.44 73 GLY A CA 1
ATOM 543 C C . GLY A 1 73 ? -5.142 2.465 -2.313 1.00 85.44 73 GLY A C 1
ATOM 544 O O . GLY A 1 73 ? -6.125 1.736 -2.160 1.00 85.44 73 GLY A O 1
ATOM 545 N N . SER A 1 74 ? -4.351 2.376 -3.382 1.00 87.44 74 SER A N 1
ATOM 546 C CA . SER A 1 74 ? -4.505 1.328 -4.397 1.00 87.44 74 SER A CA 1
ATOM 547 C C . SER A 1 74 ? -4.173 -0.054 -3.819 1.00 87.44 74 SER A C 1
ATOM 549 O O . SER A 1 74 ? -3.164 -0.225 -3.139 1.00 87.44 74 SER A O 1
ATOM 551 N N . SER A 1 75 ? -5.010 -1.059 -4.094 1.00 88.00 75 SER A N 1
ATOM 552 C CA . SER A 1 75 ? -4.813 -2.423 -3.583 1.00 88.00 75 SER A CA 1
ATOM 553 C C . SER A 1 75 ? -4.001 -3.275 -4.555 1.00 88.00 75 SER A C 1
ATOM 555 O O . SER A 1 75 ? -4.429 -3.561 -5.675 1.00 88.00 75 SER A O 1
ATOM 557 N N . PHE A 1 76 ? -2.843 -3.735 -4.086 1.00 87.19 76 PHE A N 1
ATOM 558 C CA . PHE A 1 76 ? -1.933 -4.585 -4.850 1.00 87.19 76 PHE A CA 1
ATOM 559 C C . PHE A 1 76 ? -2.514 -5.954 -5.210 1.00 87.19 76 PHE A C 1
ATOM 561 O O . PHE A 1 76 ? -2.142 -6.530 -6.230 1.00 87.19 76 PHE A O 1
ATOM 568 N N . ALA A 1 77 ? -3.481 -6.444 -4.430 1.00 87.25 77 ALA A N 1
ATOM 569 C CA . ALA A 1 77 ? -4.161 -7.708 -4.702 1.00 87.25 77 ALA A CA 1
ATOM 570 C C . ALA A 1 77 ? -4.906 -7.707 -6.052 1.00 87.25 77 ALA A C 1
ATOM 572 O O . ALA A 1 77 ? -5.176 -8.771 -6.603 1.00 87.25 77 ALA A O 1
ATOM 573 N N . TYR A 1 78 ? -5.218 -6.526 -6.600 1.00 87.88 78 TYR A N 1
ATOM 574 C CA . TYR A 1 78 ? -5.939 -6.395 -7.864 1.00 87.88 78 TYR A CA 1
ATOM 575 C C . TYR A 1 78 ? -5.043 -6.207 -9.090 1.00 87.88 78 TYR A C 1
ATOM 577 O O . TYR A 1 78 ? -5.579 -6.200 -10.190 1.00 87.88 78 TYR A O 1
ATOM 585 N N . ILE A 1 79 ? -3.713 -6.108 -8.956 1.00 87.81 79 ILE A N 1
ATOM 586 C CA . ILE A 1 79 ? -2.818 -5.881 -10.111 1.00 87.81 79 ILE A CA 1
ATOM 587 C C . ILE A 1 79 ? -3.020 -6.960 -11.182 1.00 87.81 79 ILE A C 1
ATOM 589 O O . ILE A 1 79 ? -3.271 -6.634 -12.340 1.00 87.81 79 ILE A O 1
ATOM 593 N N . ALA A 1 80 ? -2.990 -8.236 -10.788 1.00 86.38 80 ALA A N 1
ATOM 594 C CA . ALA A 1 80 ? -3.174 -9.350 -11.717 1.00 86.38 80 ALA A CA 1
ATOM 595 C C . ALA A 1 80 ? -4.562 -9.329 -12.380 1.00 86.38 80 ALA A C 1
ATOM 597 O O . ALA A 1 80 ? -4.667 -9.500 -13.589 1.00 86.38 80 ALA A O 1
ATOM 598 N N . ALA A 1 81 ? -5.621 -9.068 -11.607 1.00 88.69 81 ALA A N 1
ATOM 599 C CA . ALA A 1 81 ? -6.993 -9.026 -12.115 1.00 88.69 81 ALA A CA 1
ATOM 600 C C . ALA A 1 81 ? -7.252 -7.828 -13.047 1.00 88.69 81 ALA A C 1
ATOM 602 O O . ALA A 1 81 ? -7.989 -7.944 -14.022 1.00 88.69 81 ALA A O 1
ATOM 603 N N . ILE A 1 82 ? -6.644 -6.674 -12.764 1.00 89.56 82 ILE A N 1
ATOM 604 C CA . ILE A 1 82 ? -6.713 -5.499 -13.638 1.00 89.56 82 ILE A CA 1
ATOM 605 C C . ILE A 1 82 ? -5.952 -5.787 -14.934 1.00 89.56 82 ILE A C 1
ATOM 607 O O . ILE A 1 82 ? -6.482 -5.519 -16.008 1.00 89.56 82 ILE A O 1
ATOM 611 N N . GLY A 1 83 ? -4.756 -6.381 -14.853 1.00 86.56 83 GLY A N 1
ATOM 612 C CA . GLY A 1 83 ? -3.974 -6.761 -16.031 1.00 86.56 83 GLY A CA 1
ATOM 613 C C . GLY A 1 83 ? -4.722 -7.732 -16.948 1.00 86.56 83 GLY A C 1
ATOM 614 O O . GLY A 1 83 ? -4.780 -7.519 -18.158 1.00 86.56 83 GLY A O 1
ATOM 615 N N . THR A 1 84 ? -5.378 -8.753 -16.384 1.00 86.50 84 THR A N 1
ATOM 616 C CA . THR A 1 84 ? -6.193 -9.690 -17.175 1.00 86.50 84 THR A CA 1
ATOM 617 C C . THR A 1 84 ? -7.442 -9.037 -17.760 1.00 86.50 84 THR A C 1
ATOM 619 O O . THR A 1 84 ? -7.796 -9.336 -18.896 1.00 86.50 84 THR A O 1
ATOM 622 N N . ALA A 1 85 ? -8.096 -8.130 -17.027 1.00 87.00 85 ALA A N 1
ATOM 623 C CA . ALA A 1 85 ? -9.267 -7.406 -17.519 1.00 87.00 85 ALA A CA 1
ATOM 624 C C . ALA A 1 85 ? -8.924 -6.405 -18.634 1.00 87.00 85 ALA A C 1
ATOM 626 O O . ALA A 1 85 ? -9.719 -6.222 -19.553 1.00 87.00 85 ALA A O 1
ATOM 627 N N . LEU A 1 86 ? -7.752 -5.765 -18.568 1.00 86.94 86 LEU A N 1
ATOM 628 C CA . LEU A 1 86 ? -7.263 -4.885 -19.630 1.00 86.94 86 LEU A CA 1
ATOM 629 C C . LEU A 1 86 ? -6.895 -5.685 -20.884 1.00 86.94 86 LEU A C 1
ATOM 631 O O . LEU A 1 86 ? -7.148 -5.211 -21.991 1.00 86.94 86 LEU A O 1
ATOM 635 N N . GLY A 1 87 ? -6.345 -6.893 -20.720 1.00 80.31 87 GLY A N 1
ATOM 636 C CA . GLY A 1 87 ? -5.989 -7.785 -21.828 1.00 80.31 87 GLY A CA 1
ATOM 637 C C . GLY A 1 87 ? -4.807 -7.297 -22.673 1.00 80.31 87 GLY A C 1
ATOM 638 O O . GLY A 1 87 ? -4.554 -7.850 -23.739 1.00 80.31 87 GLY A O 1
ATOM 639 N N . ALA A 1 88 ? -4.098 -6.270 -22.207 1.00 75.19 88 ALA A N 1
ATOM 640 C CA . ALA A 1 88 ? -2.927 -5.681 -22.842 1.00 75.19 88 ALA A CA 1
ATOM 641 C C . ALA A 1 88 ? -1.921 -5.276 -21.760 1.00 75.19 88 ALA A C 1
ATOM 643 O O . ALA A 1 88 ? -2.318 -4.879 -20.659 1.00 75.19 88 ALA A O 1
ATOM 644 N N . SER A 1 89 ? -0.629 -5.376 -22.070 1.00 75.75 89 SER A N 1
ATOM 645 C CA . SER A 1 89 ? 0.424 -4.946 -21.156 1.00 75.75 89 SER A CA 1
ATOM 646 C C . SER A 1 89 ? 0.773 -3.478 -21.414 1.00 75.75 89 SER A C 1
ATOM 648 O O . SER A 1 89 ? 0.876 -3.087 -22.576 1.00 75.75 89 SER A O 1
ATOM 650 N N . PRO A 1 90 ? 1.044 -2.655 -20.382 1.00 69.75 90 PRO A N 1
ATOM 651 C CA . PRO A 1 90 ? 1.522 -1.278 -20.567 1.00 69.75 90 PRO A CA 1
ATOM 652 C C . PRO A 1 90 ? 2.825 -1.166 -21.374 1.00 69.75 90 PRO A C 1
ATOM 654 O O . PRO A 1 90 ? 3.178 -0.083 -21.826 1.00 69.75 90 PRO A O 1
ATOM 657 N N . SER A 1 91 ? 3.546 -2.278 -21.541 1.00 66.94 91 SER A N 1
ATOM 658 C CA . SER A 1 91 ? 4.745 -2.394 -22.374 1.00 66.94 91 SER A CA 1
ATOM 659 C C . SER A 1 91 ? 4.462 -2.570 -23.874 1.00 66.94 91 SER A C 1
ATOM 661 O O . SER A 1 91 ? 5.403 -2.548 -24.664 1.00 66.94 91 SER A O 1
ATOM 663 N N . ASP A 1 92 ? 3.204 -2.764 -24.279 1.00 74.19 92 ASP A N 1
ATOM 664 C CA . ASP A 1 92 ? 2.824 -2.941 -25.682 1.00 74.19 92 ASP A CA 1
ATOM 665 C C . ASP A 1 92 ? 2.668 -1.585 -26.393 1.00 74.19 92 ASP A C 1
ATOM 667 O O . ASP A 1 92 ? 2.024 -0.670 -25.880 1.00 74.19 92 ASP A O 1
ATOM 671 N N . ALA A 1 93 ? 3.203 -1.463 -27.614 1.00 64.69 93 ALA A N 1
ATOM 672 C CA . ALA A 1 93 ? 3.130 -0.227 -28.408 1.00 64.69 93 ALA A CA 1
ATOM 673 C C . ALA A 1 93 ? 1.684 0.234 -28.695 1.00 64.69 93 ALA A C 1
ATOM 675 O O . ALA A 1 93 ? 1.429 1.432 -28.797 1.00 64.69 93 ALA A O 1
ATOM 676 N N . ASP A 1 94 ? 0.736 -0.709 -28.739 1.00 70.25 94 ASP A N 1
ATOM 677 C CA . ASP A 1 94 ? -0.686 -0.450 -28.994 1.00 70.25 94 ASP A CA 1
ATOM 678 C C . ASP A 1 94 ? -1.533 -0.463 -27.706 1.00 70.25 94 ASP A C 1
ATOM 680 O O . ASP A 1 94 ? -2.747 -0.672 -27.769 1.00 70.25 94 ASP A O 1
ATOM 684 N N . PHE A 1 95 ? -0.926 -0.298 -26.521 1.00 75.81 95 PHE A N 1
ATOM 685 C CA . PHE A 1 95 ? -1.635 -0.405 -25.237 1.00 75.81 95 PHE A CA 1
ATOM 686 C C . PHE A 1 95 ? -2.891 0.474 -25.190 1.00 75.81 95 PHE A C 1
ATOM 688 O O . PHE A 1 95 ? -3.944 0.015 -24.764 1.00 75.81 95 PHE A O 1
ATOM 695 N N . ALA A 1 96 ? -2.820 1.706 -25.695 1.00 69.50 96 ALA A N 1
ATOM 696 C CA . ALA A 1 96 ? -3.955 2.627 -25.691 1.00 69.50 96 ALA A CA 1
ATOM 697 C C . ALA A 1 96 ? -5.154 2.151 -26.540 1.00 69.50 96 ALA A C 1
ATOM 699 O O . ALA A 1 96 ? -6.286 2.501 -26.216 1.00 69.50 96 ALA A O 1
ATOM 700 N N . GLU A 1 97 ? -4.925 1.354 -27.590 1.00 67.75 97 GLU A N 1
ATOM 701 C CA . GLU A 1 97 ? -5.990 0.811 -28.449 1.00 67.75 97 GLU A CA 1
ATOM 702 C C . GLU A 1 97 ? -6.453 -0.585 -28.015 1.00 67.75 97 GLU A C 1
ATOM 704 O O . GLU A 1 97 ? -7.634 -0.907 -28.140 1.00 67.75 97 GLU A O 1
ATOM 709 N N . LYS A 1 98 ? -5.544 -1.421 -27.495 1.00 72.81 98 LYS A N 1
ATOM 710 C CA . LYS A 1 98 ? -5.848 -2.805 -27.088 1.00 72.81 98 LYS A CA 1
ATOM 711 C C . LYS A 1 98 ? -6.373 -2.920 -25.659 1.00 72.81 98 LYS A C 1
ATOM 713 O O . LYS A 1 98 ? -7.047 -3.900 -25.343 1.00 72.81 98 LYS A O 1
ATOM 718 N N . ALA A 1 99 ? -6.065 -1.955 -24.793 1.00 80.00 99 ALA A N 1
ATOM 719 C CA . ALA A 1 99 ? -6.474 -1.999 -23.399 1.00 80.00 99 ALA A CA 1
ATOM 720 C C . ALA A 1 99 ? -7.986 -1.800 -23.252 1.00 80.00 99 ALA A C 1
ATOM 722 O O . ALA A 1 99 ? -8.555 -0.747 -23.546 1.00 80.00 99 ALA A O 1
ATOM 723 N N . ASN A 1 100 ? -8.643 -2.810 -22.691 1.00 85.00 100 ASN A N 1
ATOM 724 C CA . ASN A 1 100 ? -10.069 -2.777 -22.400 1.00 85.00 100 ASN A CA 1
ATOM 725 C C . ASN A 1 100 ? -10.341 -2.037 -21.082 1.00 85.00 100 ASN A C 1
ATOM 727 O O . ASN A 1 100 ? -10.761 -2.626 -20.083 1.00 85.00 100 ASN A O 1
ATOM 731 N N . PHE A 1 101 ? -10.138 -0.715 -21.070 1.00 85.19 101 PHE A N 1
ATOM 732 C CA . PHE A 1 101 ? -10.376 0.121 -19.885 1.00 85.19 101 PHE A CA 1
ATOM 733 C C . PHE A 1 101 ? -11.805 -0.004 -19.342 1.00 85.19 101 PHE A C 1
ATOM 735 O O . PHE A 1 101 ? -12.009 0.020 -18.129 1.00 85.19 101 PHE A O 1
ATOM 742 N N . ALA A 1 102 ? -12.793 -0.193 -20.223 1.00 87.25 102 ALA A N 1
ATOM 743 C CA . ALA A 1 102 ? -14.182 -0.408 -19.828 1.00 87.25 102 ALA A CA 1
ATOM 744 C C . ALA A 1 102 ? -14.371 -1.714 -19.034 1.00 87.25 102 ALA A C 1
ATOM 746 O O . ALA A 1 102 ? -15.106 -1.726 -18.043 1.00 87.25 102 ALA A O 1
ATOM 747 N N . ALA A 1 103 ? -13.684 -2.794 -19.421 1.00 87.88 103 ALA A N 1
ATOM 748 C CA . ALA A 1 103 ? -13.739 -4.071 -18.712 1.00 87.88 103 ALA A CA 1
ATOM 749 C C . ALA A 1 103 ? -13.094 -3.954 -17.324 1.00 87.88 103 ALA A C 1
ATOM 751 O O . ALA A 1 103 ? -13.699 -4.358 -16.329 1.00 87.88 103 ALA A O 1
ATOM 752 N N . ALA A 1 104 ? -11.923 -3.313 -17.237 1.00 89.12 104 ALA A N 1
ATOM 753 C CA . ALA A 1 104 ? -11.255 -3.051 -15.964 1.00 89.12 104 ALA A CA 1
ATOM 754 C C . ALA A 1 104 ? -12.107 -2.169 -15.029 1.00 89.12 104 ALA A C 1
ATOM 756 O O . ALA A 1 104 ? -12.308 -2.517 -13.866 1.00 89.12 104 ALA A O 1
ATOM 757 N N . ALA A 1 105 ? -12.671 -1.066 -15.534 1.00 88.62 105 ALA A N 1
ATOM 758 C CA . ALA A 1 105 ? -13.518 -0.166 -14.750 1.00 88.62 105 ALA A CA 1
ATOM 759 C C . ALA A 1 105 ? -14.802 -0.850 -14.254 1.00 88.62 105 ALA A C 1
ATOM 761 O O . ALA A 1 105 ? -15.169 -0.707 -13.086 1.00 88.62 105 ALA A O 1
ATOM 762 N N . THR A 1 106 ? -15.456 -1.639 -15.113 1.00 90.38 106 THR A N 1
ATOM 763 C CA . THR A 1 106 ? -16.662 -2.395 -14.740 1.00 90.38 106 THR A CA 1
ATOM 764 C C . THR A 1 106 ? -16.337 -3.465 -13.698 1.00 90.38 106 THR A C 1
ATOM 766 O O . THR A 1 106 ? -17.056 -3.589 -12.710 1.00 90.38 106 THR A O 1
ATOM 769 N N . GLY A 1 107 ? -15.215 -4.178 -13.847 1.00 91.31 107 GLY A N 1
ATOM 770 C CA . GLY A 1 107 ? -14.742 -5.146 -12.855 1.00 91.31 107 GLY A CA 1
ATOM 771 C C . GLY A 1 107 ? -14.483 -4.506 -11.487 1.00 91.31 107 GLY A C 1
ATOM 772 O O . GLY A 1 107 ? -14.968 -5.003 -10.470 1.00 91.31 107 GLY A O 1
ATOM 773 N N . LEU A 1 108 ? -13.798 -3.359 -11.460 1.00 90.94 108 LEU A N 1
ATOM 774 C CA . LEU A 1 108 ? -13.563 -2.585 -10.235 1.00 90.94 108 LEU A CA 1
ATOM 775 C C . LEU A 1 108 ? -14.873 -2.099 -9.594 1.00 90.94 108 LEU A C 1
ATOM 777 O O . LEU A 1 108 ? -15.027 -2.168 -8.373 1.00 90.94 108 LEU A O 1
ATOM 781 N N . MET A 1 109 ? -15.842 -1.666 -10.402 1.00 92.38 109 MET A N 1
ATOM 782 C CA . MET A 1 109 ? -17.167 -1.277 -9.917 1.00 92.38 109 MET A CA 1
ATOM 783 C C . MET A 1 109 ? -17.920 -2.468 -9.302 1.00 92.38 109 MET A C 1
ATOM 785 O O . MET A 1 109 ? -18.490 -2.343 -8.216 1.00 92.38 109 MET A O 1
ATOM 789 N N . CYS A 1 110 ? -17.876 -3.639 -9.944 1.00 94.25 110 CYS A N 1
ATOM 790 C CA . CYS A 1 110 ? -18.465 -4.869 -9.416 1.00 94.25 110 CYS A CA 1
ATOM 791 C C . CYS A 1 110 ? -17.826 -5.291 -8.086 1.00 94.25 110 CYS A C 1
ATOM 793 O O . CYS A 1 110 ? -18.548 -5.672 -7.167 1.00 94.25 110 CYS A O 1
ATOM 795 N N . ILE A 1 111 ? -16.503 -5.168 -7.939 1.00 93.00 111 ILE A N 1
ATOM 796 C CA . ILE A 1 111 ? -15.807 -5.426 -6.667 1.00 93.00 111 ILE A CA 1
ATOM 797 C C . ILE A 1 111 ? -16.340 -4.505 -5.560 1.00 93.00 111 ILE A C 1
ATOM 799 O O . ILE A 1 111 ? -16.651 -4.970 -4.462 1.00 93.00 111 ILE A O 1
ATOM 803 N N . GLY A 1 112 ? -16.510 -3.212 -5.852 1.00 92.19 112 GLY A N 1
ATOM 804 C CA . GLY A 1 112 ? -17.106 -2.261 -4.909 1.00 92.19 112 GLY A CA 1
ATOM 805 C C . GLY A 1 112 ? -18.529 -2.651 -4.490 1.00 92.19 112 GLY A C 1
ATOM 806 O O . GLY A 1 112 ? -18.879 -2.562 -3.312 1.00 92.19 112 GLY A O 1
ATOM 807 N N . LEU A 1 113 ? -19.335 -3.159 -5.427 1.00 95.44 113 LEU A N 1
ATOM 808 C CA . LEU A 1 113 ? -20.676 -3.661 -5.129 1.00 95.44 113 LEU A CA 1
ATOM 809 C C . LEU A 1 113 ? -20.638 -4.910 -4.237 1.00 95.44 113 LEU A C 1
ATOM 811 O O . LEU A 1 113 ? -21.412 -5.003 -3.286 1.00 95.44 113 LEU A O 1
ATOM 815 N N . VAL A 1 114 ? -19.709 -5.837 -4.486 1.00 95.56 114 VAL A N 1
ATOM 816 C CA . VAL A 1 114 ? -19.498 -7.008 -3.622 1.00 95.56 114 VAL A CA 1
ATOM 817 C C . VAL A 1 114 ? -19.147 -6.567 -2.200 1.00 95.56 114 VAL A C 1
ATOM 819 O O . VAL A 1 114 ? -19.720 -7.089 -1.246 1.00 95.56 114 VAL A O 1
ATOM 822 N N . TYR A 1 115 ? -18.283 -5.563 -2.030 1.00 92.88 115 TYR A N 1
ATOM 823 C CA . TYR A 1 115 ? -17.971 -5.014 -0.705 1.00 92.88 115 TYR A CA 1
ATOM 824 C C . TYR A 1 115 ? -19.198 -4.417 -0.010 1.00 92.88 115 TYR A C 1
ATOM 826 O O . TYR A 1 115 ? -19.370 -4.606 1.196 1.00 92.88 115 TYR A O 1
ATOM 834 N N . LEU A 1 116 ? -20.081 -3.745 -0.751 1.00 93.44 116 LEU A N 1
ATOM 835 C CA . LEU A 1 116 ? -21.332 -3.214 -0.212 1.00 93.44 116 LEU A CA 1
ATOM 836 C C . LEU A 1 116 ? -22.273 -4.340 0.246 1.00 93.44 116 LEU A C 1
ATOM 838 O O . LEU A 1 116 ? -22.833 -4.264 1.341 1.00 93.44 116 LEU A O 1
ATOM 842 N N . VAL A 1 117 ? -22.399 -5.409 -0.547 1.00 95.62 117 VAL A N 1
ATOM 843 C CA . VAL A 1 117 ? -23.193 -6.598 -0.192 1.00 95.62 117 VAL A CA 1
ATOM 844 C C . VAL A 1 117 ? -22.627 -7.282 1.052 1.00 95.62 117 VAL A C 1
ATOM 846 O O . VAL A 1 117 ? -23.369 -7.560 1.993 1.00 95.62 117 VAL A O 1
ATOM 849 N N . VAL A 1 118 ? -21.312 -7.502 1.109 1.00 93.81 118 VAL A N 1
ATOM 850 C CA . VAL A 1 118 ? -20.655 -8.100 2.280 1.00 93.81 118 VAL A CA 1
ATOM 851 C C . VAL A 1 118 ? -20.839 -7.218 3.518 1.00 93.81 118 VAL A C 1
ATOM 853 O O . VAL A 1 118 ? -21.159 -7.729 4.589 1.00 93.81 118 VAL A O 1
ATOM 856 N N . SER A 1 119 ? -20.724 -5.895 3.380 1.00 92.19 119 SER A N 1
ATOM 857 C CA . SER A 1 119 ? -20.976 -4.941 4.468 1.00 92.19 119 SER A CA 1
ATOM 858 C C . SER A 1 119 ? -22.415 -5.029 5.002 1.00 92.19 119 SER A C 1
ATOM 860 O O . SER A 1 119 ? -22.627 -5.066 6.217 1.00 92.19 119 SER A O 1
ATOM 862 N N . LEU A 1 120 ? -23.411 -5.156 4.117 1.00 93.88 120 LEU A N 1
ATOM 863 C CA . LEU A 1 120 ? -24.810 -5.394 4.496 1.00 93.88 120 LEU A CA 1
ATOM 864 C C . LEU A 1 120 ? -24.989 -6.716 5.251 1.00 93.88 120 LEU A C 1
ATOM 866 O O . LEU A 1 120 ? -25.666 -6.740 6.278 1.00 93.88 120 LEU A O 1
ATOM 870 N N . ILE A 1 121 ? -24.356 -7.797 4.790 1.00 93.56 121 ILE A N 1
ATOM 871 C CA . ILE A 1 121 ? -24.407 -9.100 5.468 1.00 93.56 121 ILE A CA 1
ATOM 872 C C . ILE A 1 121 ? -23.814 -8.993 6.876 1.00 93.56 121 ILE A C 1
ATOM 874 O O . ILE A 1 121 ? -24.426 -9.463 7.833 1.00 93.56 121 ILE A O 1
ATOM 878 N N . ILE A 1 122 ? -22.667 -8.323 7.028 1.00 93.94 122 ILE A N 1
ATOM 879 C CA . ILE A 1 122 ? -22.040 -8.094 8.339 1.00 93.94 122 ILE A CA 1
ATOM 880 C C . ILE A 1 122 ? -22.967 -7.284 9.252 1.00 93.94 122 ILE A C 1
ATOM 882 O O . ILE A 1 122 ? -23.060 -7.578 10.443 1.00 93.94 122 ILE A O 1
ATOM 886 N N . LYS A 1 123 ? -23.684 -6.294 8.708 1.00 90.69 123 LYS A N 1
ATOM 887 C CA . LYS A 1 123 ? -24.647 -5.494 9.474 1.00 90.69 123 LYS A CA 1
ATOM 888 C C . LYS A 1 123 ? -25.838 -6.320 9.980 1.00 90.69 123 LYS A C 1
ATOM 890 O O . LYS A 1 123 ? -26.340 -6.023 11.059 1.00 90.69 123 LYS A O 1
ATOM 895 N N . LEU A 1 124 ? -26.289 -7.322 9.220 1.00 92.75 124 LEU A N 1
ATOM 896 C CA . LEU A 1 124 ? -27.461 -8.144 9.554 1.00 92.75 124 LEU A CA 1
ATOM 897 C C . LEU A 1 124 ? -27.124 -9.357 10.435 1.00 92.75 124 LEU A C 1
ATOM 899 O O . LEU A 1 124 ? -27.832 -9.628 11.398 1.00 92.75 124 LEU A O 1
ATOM 903 N N . VAL A 1 125 ? -26.059 -10.091 10.101 1.00 92.44 125 VAL A N 1
ATOM 904 C CA . VAL A 1 125 ? -25.685 -11.373 10.736 1.00 92.44 125 VAL A CA 1
ATOM 905 C C . VAL A 1 125 ? -24.620 -11.187 11.826 1.00 92.44 125 VAL A C 1
ATOM 907 O O . VAL A 1 125 ? -24.413 -12.061 12.664 1.00 92.44 125 VAL A O 1
ATOM 910 N N . GLY A 1 126 ? -23.938 -10.040 11.846 1.00 90.31 126 GLY A N 1
ATOM 911 C CA . GLY A 1 126 ? -22.789 -9.785 12.711 1.00 90.31 126 GLY A CA 1
ATOM 912 C C . GLY A 1 126 ? -21.461 -10.206 12.071 1.00 90.31 126 GLY A C 1
ATOM 913 O O . GLY A 1 126 ? -21.408 -10.714 10.953 1.00 90.31 126 GLY A O 1
ATOM 914 N N . LYS A 1 127 ? -20.351 -9.966 12.782 1.00 88.81 127 LYS A N 1
ATOM 915 C CA . LYS A 1 127 ? -18.974 -10.163 12.274 1.00 88.81 127 LYS A CA 1
ATOM 916 C C . LYS A 1 127 ? -18.337 -11.519 12.609 1.00 88.81 127 LYS A C 1
ATOM 918 O O . LYS A 1 127 ? -17.240 -11.803 12.137 1.00 88.81 127 LYS A O 1
ATOM 923 N N . GLU A 1 128 ? -18.981 -12.348 13.432 1.00 89.75 128 GLU A N 1
ATOM 924 C CA . GLU A 1 128 ? -18.359 -13.571 13.969 1.00 89.75 128 GLU A CA 1
ATOM 925 C C . GLU A 1 128 ? -18.018 -14.603 12.891 1.00 89.75 128 GLU A C 1
ATOM 927 O O . GLU A 1 128 ? -16.956 -15.227 12.935 1.00 89.75 128 GLU A O 1
ATOM 932 N N . TRP A 1 129 ? -18.887 -14.760 11.891 1.00 90.75 129 TRP A N 1
ATOM 933 C CA . TRP A 1 129 ? -18.633 -15.658 10.764 1.00 90.75 129 TRP A CA 1
ATOM 934 C C . TRP A 1 129 ? -17.367 -15.243 10.001 1.00 90.75 129 TRP A C 1
ATOM 936 O O . TRP A 1 129 ? -16.545 -16.094 9.668 1.00 90.75 129 TRP A O 1
ATOM 946 N N . LEU A 1 130 ? -17.155 -13.935 9.816 1.00 88.31 130 LEU A N 1
ATOM 947 C CA . LEU A 1 130 ? -15.984 -13.402 9.129 1.00 88.31 130 LEU A CA 1
ATOM 948 C C . LEU A 1 130 ? -14.705 -13.661 9.930 1.00 88.31 130 LEU A C 1
ATOM 950 O O . LEU A 1 130 ? -13.707 -14.071 9.351 1.00 88.31 130 LEU A O 1
ATOM 954 N N . SER A 1 131 ? -14.741 -13.509 11.259 1.00 86.94 131 SER A N 1
ATOM 955 C CA . SER A 1 131 ? -13.588 -13.838 12.112 1.00 86.94 131 SER A CA 1
ATOM 956 C C . SER A 1 131 ? -13.238 -15.329 12.136 1.00 86.94 131 SER A C 1
ATOM 958 O O . SER A 1 131 ? -12.083 -15.674 12.373 1.00 86.94 131 SER A O 1
ATOM 960 N N . LYS A 1 132 ? -14.210 -16.214 11.871 1.00 90.00 132 LYS A N 1
ATOM 961 C CA . LYS A 1 132 ? -13.975 -17.661 11.731 1.00 90.00 132 LYS A CA 1
ATOM 962 C C . LYS A 1 132 ? -13.415 -18.024 10.357 1.00 90.00 132 LYS A C 1
ATOM 964 O O . LYS A 1 132 ? -12.585 -18.921 10.275 1.00 90.00 132 LYS A O 1
ATOM 969 N N . LEU A 1 133 ? -13.858 -17.339 9.299 1.00 91.44 133 LEU A N 1
ATOM 970 C CA . LEU A 1 133 ? -13.345 -17.544 7.939 1.00 91.44 133 LEU A CA 1
ATOM 971 C C . LEU A 1 133 ? -11.950 -16.949 7.737 1.00 91.44 133 LEU A C 1
ATOM 973 O O . LEU A 1 133 ? -11.118 -17.550 7.065 1.00 91.44 133 LEU A O 1
ATOM 977 N N . LEU A 1 134 ? -11.698 -15.774 8.316 1.00 92.06 134 LEU A N 1
ATOM 978 C CA . LEU A 1 134 ? -10.450 -15.026 8.193 1.00 92.06 134 LEU A CA 1
ATOM 979 C C . LEU A 1 134 ? -9.801 -14.828 9.571 1.00 92.06 134 LEU A C 1
ATOM 981 O O . LEU A 1 134 ? -9.666 -13.692 10.038 1.00 92.06 134 LEU A O 1
ATOM 985 N N . PRO A 1 135 ? -9.402 -15.915 10.257 1.00 92.69 135 PRO A N 1
ATOM 986 C CA . PRO A 1 135 ? -8.685 -15.792 11.514 1.00 92.69 135 PRO A CA 1
ATOM 987 C C . PRO A 1 135 ? -7.295 -15.169 11.276 1.00 92.69 135 PRO A C 1
ATOM 989 O O . PRO A 1 135 ? -6.769 -15.230 10.158 1.00 92.69 135 PRO A O 1
ATOM 992 N N . PRO A 1 136 ? -6.640 -14.618 12.316 1.00 90.56 136 PRO A N 1
ATOM 993 C CA . PRO A 1 136 ? -5.328 -13.974 12.182 1.00 90.56 136 PRO A CA 1
ATOM 994 C C . PRO A 1 136 ? -4.258 -14.852 11.515 1.00 90.56 136 PRO A C 1
ATOM 996 O O . PRO A 1 136 ? -3.419 -14.346 10.773 1.00 90.56 136 PRO A O 1
ATOM 999 N N . ILE A 1 137 ? -4.337 -16.172 11.718 1.00 92.81 137 ILE A N 1
ATOM 1000 C CA . ILE A 1 137 ? -3.445 -17.164 11.103 1.00 92.81 137 ILE A CA 1
ATOM 1001 C C . ILE A 1 137 ? -3.585 -17.256 9.572 1.00 92.81 137 ILE A C 1
ATOM 1003 O O . ILE A 1 137 ? -2.674 -17.739 8.915 1.00 92.81 137 ILE A O 1
ATOM 1007 N N . VAL A 1 138 ? -4.685 -16.768 8.989 1.00 94.06 138 VAL A N 1
ATOM 1008 C CA . VAL A 1 138 ? -4.896 -16.687 7.531 1.00 94.06 138 VAL A CA 1
ATOM 1009 C C . VAL A 1 138 ? -4.597 -15.281 7.016 1.00 94.06 138 VAL A C 1
ATOM 1011 O O . VAL A 1 138 ? -3.914 -15.116 6.006 1.00 94.06 138 VAL A O 1
ATOM 1014 N N . VAL A 1 139 ? -5.072 -14.256 7.730 1.00 92.44 139 VAL A N 1
ATOM 1015 C CA . VAL A 1 139 ? -4.920 -12.853 7.316 1.00 92.44 139 VAL A CA 1
ATOM 1016 C C . VAL A 1 139 ? -3.448 -12.432 7.295 1.00 92.44 139 VAL A C 1
ATOM 1018 O O . VAL A 1 139 ? -3.014 -11.799 6.336 1.00 92.44 139 VAL A O 1
ATOM 1021 N N . GLY A 1 140 ? -2.664 -12.815 8.309 1.00 92.88 140 GLY A N 1
ATOM 1022 C CA . GLY A 1 140 ? -1.241 -12.471 8.394 1.00 92.88 140 GLY A CA 1
ATOM 1023 C C . GLY A 1 140 ? -0.430 -12.983 7.197 1.00 92.88 140 GLY A C 1
ATOM 1024 O O . GLY A 1 140 ? 0.171 -12.169 6.491 1.00 92.88 140 GLY A O 1
ATOM 1025 N N . PRO A 1 141 ? -0.443 -14.299 6.909 1.00 94.44 141 PRO A N 1
ATOM 1026 C CA . PRO A 1 141 ? 0.227 -14.849 5.733 1.00 94.44 141 PRO A CA 1
ATOM 1027 C C . PRO A 1 141 ? -0.279 -14.265 4.413 1.00 94.44 141 PRO A C 1
ATOM 1029 O O . PRO A 1 141 ? 0.530 -13.988 3.534 1.00 94.44 141 PRO A O 1
ATOM 1032 N N . MET A 1 142 ? -1.586 -14.013 4.275 1.00 91.25 142 MET A N 1
ATOM 1033 C CA . MET A 1 142 ? -2.139 -13.391 3.067 1.00 91.25 142 MET A CA 1
ATOM 1034 C C . MET A 1 142 ? -1.533 -12.003 2.817 1.00 91.25 142 MET A C 1
ATOM 1036 O O . MET A 1 142 ? -1.086 -11.720 1.708 1.00 91.25 142 MET A O 1
ATOM 1040 N N . ILE A 1 143 ? -1.450 -11.160 3.852 1.00 90.12 143 ILE A N 1
ATOM 1041 C CA . ILE A 1 143 ? -0.818 -9.835 3.758 1.00 90.12 143 ILE A CA 1
ATOM 1042 C C . ILE A 1 143 ? 0.676 -9.965 3.426 1.00 90.12 143 ILE A C 1
ATOM 1044 O O . ILE A 1 143 ? 1.175 -9.237 2.568 1.00 90.12 143 ILE A O 1
ATOM 1048 N N . ALA A 1 144 ? 1.382 -10.909 4.056 1.00 91.56 144 ALA A N 1
ATOM 1049 C CA . ALA A 1 144 ? 2.801 -11.146 3.793 1.00 91.56 144 ALA A CA 1
ATOM 1050 C C . ALA A 1 144 ? 3.058 -11.567 2.337 1.00 91.56 144 ALA A C 1
ATOM 1052 O O . ALA A 1 144 ? 3.982 -11.054 1.712 1.00 91.56 144 ALA A O 1
ATOM 1053 N N . VAL A 1 145 ? 2.220 -12.444 1.774 1.00 90.81 145 VAL A N 1
ATOM 1054 C CA . VAL A 1 145 ? 2.322 -12.885 0.374 1.00 90.81 145 VAL A CA 1
ATOM 1055 C C . VAL A 1 145 ? 2.025 -11.742 -0.595 1.00 90.81 145 VAL A C 1
ATOM 1057 O O . VAL A 1 145 ? 2.746 -11.594 -1.578 1.00 90.81 145 VAL A O 1
ATOM 1060 N N . ILE A 1 146 ? 1.023 -10.900 -0.314 1.00 88.62 146 ILE A N 1
ATOM 1061 C CA . ILE A 1 146 ? 0.740 -9.711 -1.136 1.00 88.62 146 ILE A CA 1
ATOM 1062 C C . ILE A 1 146 ? 1.952 -8.769 -1.152 1.00 88.62 146 I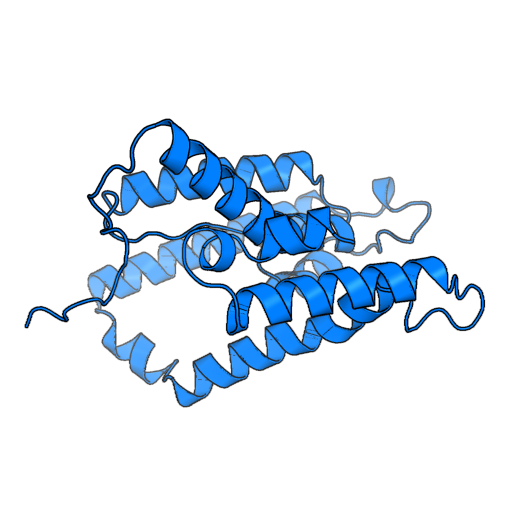LE A C 1
ATOM 1064 O O . ILE A 1 146 ? 2.339 -8.291 -2.215 1.00 88.62 146 ILE A O 1
ATOM 1068 N N . GLY A 1 147 ? 2.575 -8.530 0.007 1.00 87.31 147 GLY A N 1
ATOM 1069 C CA . GLY A 1 147 ? 3.784 -7.708 0.101 1.00 87.31 147 GLY A CA 1
ATOM 1070 C C . GLY A 1 147 ? 4.987 -8.332 -0.614 1.00 87.31 147 GLY A C 1
ATOM 1071 O O . GLY A 1 147 ? 5.663 -7.660 -1.388 1.00 87.31 147 GLY A O 1
ATOM 1072 N N . LEU A 1 148 ? 5.229 -9.628 -0.402 1.00 90.06 148 LEU A N 1
ATOM 1073 C CA . LEU A 1 148 ? 6.341 -10.356 -1.016 1.00 90.06 148 LEU A CA 1
ATOM 1074 C C . LEU A 1 148 ? 6.199 -10.452 -2.541 1.00 90.06 148 LEU A C 1
ATOM 1076 O O . LEU A 1 148 ? 7.198 -10.361 -3.249 1.00 90.06 148 LEU A O 1
ATOM 1080 N N 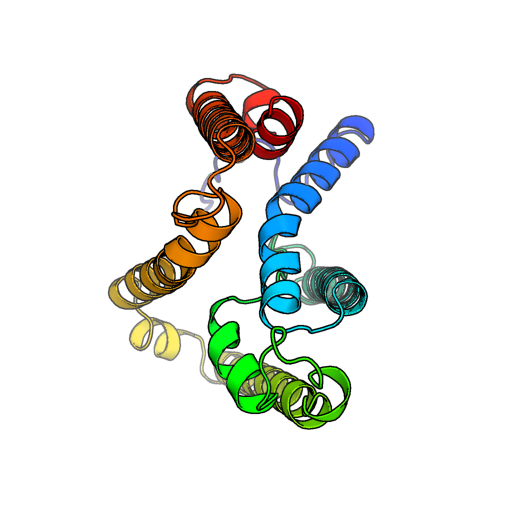. GLY A 1 149 ? 4.970 -10.562 -3.054 1.00 86.69 149 GLY A N 1
ATOM 1081 C CA . GLY A 1 149 ? 4.688 -10.580 -4.491 1.00 86.69 149 GLY A CA 1
ATOM 1082 C C . GLY A 1 149 ? 5.140 -9.315 -5.229 1.00 86.69 149 GLY A C 1
ATOM 1083 O O . GLY A 1 149 ? 5.365 -9.361 -6.432 1.00 86.69 149 GLY A O 1
ATOM 1084 N N . LEU A 1 150 ? 5.332 -8.203 -4.515 1.00 84.69 150 LEU A N 1
ATOM 1085 C CA . LEU A 1 150 ? 5.789 -6.931 -5.084 1.00 84.69 150 LEU A CA 1
ATOM 1086 C C . LEU A 1 150 ? 7.289 -6.701 -4.933 1.00 84.69 150 LEU A C 1
ATOM 1088 O O . LEU A 1 150 ? 7.806 -5.729 -5.488 1.00 84.69 150 LEU A O 1
ATOM 1092 N N . ALA A 1 151 ? 7.985 -7.570 -4.196 1.00 86.56 151 ALA A N 1
ATOM 1093 C CA . ALA A 1 151 ? 9.419 -7.447 -3.972 1.00 86.56 151 ALA A CA 1
ATOM 1094 C C . ALA A 1 151 ? 10.199 -7.443 -5.297 1.00 86.56 151 ALA A C 1
ATOM 1096 O O . ALA A 1 151 ? 11.155 -6.685 -5.424 1.00 86.56 151 ALA A O 1
ATOM 1097 N N . GLY A 1 152 ? 9.746 -8.217 -6.294 1.00 84.81 152 GLY A N 1
ATOM 1098 C CA . GLY A 1 152 ? 10.315 -8.216 -7.647 1.00 84.81 152 GLY A CA 1
ATOM 1099 C C . GLY A 1 152 ? 10.219 -6.843 -8.311 1.00 84.81 152 GLY A C 1
ATOM 1100 O O . GLY A 1 152 ? 11.240 -6.247 -8.630 1.00 84.81 152 GLY A O 1
ATOM 1101 N N . THR A 1 153 ? 9.013 -6.275 -8.389 1.00 83.62 153 THR A N 1
ATOM 1102 C CA . THR A 1 153 ? 8.798 -4.916 -8.916 1.00 83.62 153 THR A CA 1
ATOM 1103 C C . THR A 1 153 ? 9.594 -3.848 -8.167 1.00 83.62 153 THR A C 1
ATOM 1105 O O . THR A 1 153 ? 10.123 -2.932 -8.788 1.00 83.62 153 THR A O 1
ATOM 1108 N N . ALA A 1 154 ? 9.721 -3.955 -6.842 1.00 83.00 154 ALA A N 1
ATOM 1109 C CA . ALA A 1 154 ? 10.538 -3.027 -6.064 1.00 83.00 154 ALA A CA 1
ATOM 1110 C C . ALA A 1 154 ? 12.036 -3.156 -6.401 1.00 83.00 154 ALA A C 1
ATOM 1112 O O . ALA A 1 154 ? 12.720 -2.143 -6.541 1.00 83.00 154 ALA A O 1
ATOM 1113 N N . ALA A 1 155 ? 12.538 -4.383 -6.570 1.00 84.19 155 ALA A N 1
ATOM 1114 C CA . ALA A 1 155 ? 13.913 -4.644 -6.986 1.00 84.19 155 ALA A CA 1
ATOM 1115 C C . ALA A 1 155 ? 14.190 -4.138 -8.414 1.00 84.19 155 ALA A C 1
ATOM 1117 O O . ALA A 1 155 ? 15.243 -3.545 -8.658 1.00 84.19 155 ALA A O 1
ATOM 1118 N N . ASP A 1 156 ? 13.228 -4.291 -9.327 1.00 84.25 156 ASP A N 1
ATOM 1119 C CA . ASP A 1 156 ? 13.309 -3.770 -10.695 1.00 84.25 156 ASP A CA 1
ATOM 1120 C C . ASP A 1 156 ? 13.390 -2.238 -10.703 1.00 84.25 156 ASP A C 1
ATOM 1122 O O . ASP A 1 156 ? 14.258 -1.666 -11.362 1.00 84.25 156 ASP A O 1
ATOM 1126 N N . MET A 1 157 ? 12.539 -1.568 -9.915 1.00 82.12 157 MET A N 1
ATOM 1127 C CA . MET A 1 157 ? 12.544 -0.104 -9.782 1.00 82.12 157 MET A CA 1
ATOM 1128 C C . MET A 1 157 ? 13.813 0.428 -9.100 1.00 82.12 157 MET A C 1
ATOM 1130 O O . MET A 1 157 ? 14.245 1.540 -9.394 1.00 82.12 157 MET A O 1
ATOM 1134 N N . ALA A 1 158 ? 14.432 -0.363 -8.222 1.00 81.94 158 ALA A N 1
ATOM 1135 C CA . ALA A 1 158 ? 15.717 -0.049 -7.599 1.00 81.94 158 ALA A CA 1
ATOM 1136 C C . ALA A 1 158 ? 16.932 -0.358 -8.502 1.00 81.94 158 ALA A C 1
ATOM 1138 O O . ALA A 1 158 ? 18.064 -0.055 -8.125 1.00 81.94 158 ALA A O 1
ATOM 1139 N N . GLY A 1 159 ? 16.718 -0.943 -9.687 1.00 76.31 159 GLY A N 1
ATOM 1140 C CA . GLY A 1 159 ? 17.777 -1.261 -10.647 1.00 76.31 159 GLY A CA 1
ATOM 1141 C C . GLY A 1 159 ? 18.577 -2.530 -10.330 1.00 76.31 159 GLY A C 1
ATOM 1142 O O . GLY A 1 159 ? 19.630 -2.729 -10.924 1.00 76.31 159 GLY A O 1
ATOM 1143 N N . LEU A 1 160 ? 18.100 -3.395 -9.423 1.00 75.62 160 LEU A N 1
ATOM 1144 C CA . LEU A 1 160 ? 18.806 -4.615 -8.988 1.00 75.62 160 LEU A CA 1
ATOM 1145 C C . LEU A 1 160 ? 18.760 -5.760 -10.015 1.00 75.62 160 LEU A C 1
ATOM 1147 O O . LEU A 1 160 ? 19.646 -6.609 -10.009 1.00 75.62 160 LEU A O 1
ATOM 1151 N N . ASN A 1 161 ? 17.748 -5.790 -10.888 1.00 68.38 161 ASN A N 1
ATOM 1152 C CA . ASN A 1 161 ? 17.529 -6.874 -11.858 1.00 68.38 161 ASN A CA 1
ATOM 1153 C C . ASN A 1 161 ? 17.894 -6.504 -13.309 1.00 68.38 161 ASN A C 1
ATOM 1155 O O . ASN A 1 161 ? 17.728 -7.321 -14.214 1.00 68.38 161 ASN A O 1
ATOM 1159 N N . GLN A 1 162 ? 18.397 -5.291 -13.564 1.00 64.69 162 GLN A N 1
ATOM 1160 C CA . GLN A 1 162 ? 18.781 -4.859 -14.913 1.00 64.69 162 GLN A CA 1
ATOM 1161 C C . GLN A 1 162 ? 20.236 -5.232 -15.212 1.00 64.69 162 GLN A C 1
ATOM 1163 O O . GLN A 1 162 ? 21.137 -4.413 -15.062 1.00 64.69 162 GLN A O 1
ATOM 1168 N N . VAL A 1 163 ? 20.466 -6.477 -15.636 1.00 57.16 163 VAL A N 1
ATOM 1169 C CA . VAL A 1 163 ? 21.816 -7.010 -15.911 1.00 57.16 163 VAL A CA 1
ATOM 1170 C C . VAL A 1 163 ? 22.504 -6.297 -17.092 1.00 57.16 163 VAL A C 1
ATOM 1172 O O . VAL A 1 163 ? 23.717 -6.113 -17.056 1.00 57.16 163 VAL A O 1
ATOM 1175 N N . ASP A 1 164 ? 21.745 -5.816 -18.085 1.00 56.00 164 ASP A N 1
ATOM 1176 C CA . ASP A 1 164 ? 22.289 -5.201 -19.313 1.00 56.00 164 ASP A CA 1
AT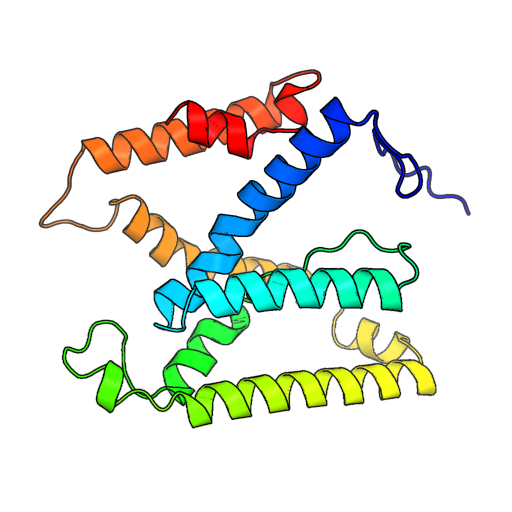OM 1177 C C . ASP A 1 164 ? 22.422 -3.664 -19.266 1.00 56.00 164 ASP A C 1
ATOM 1179 O O . ASP A 1 164 ? 23.128 -3.065 -20.077 1.00 56.00 164 ASP A O 1
ATOM 1183 N N . SER A 1 165 ? 21.773 -3.003 -18.305 1.00 58.19 165 SER A N 1
ATOM 1184 C CA . SER A 1 165 ? 21.734 -1.537 -18.170 1.00 58.19 165 SER A CA 1
ATOM 1185 C C . SER A 1 165 ? 21.844 -1.106 -16.711 1.00 58.19 165 SER A C 1
ATOM 1187 O O . SER A 1 165 ? 21.152 -0.196 -16.252 1.00 58.19 165 SER A O 1
ATOM 1189 N N . MET A 1 166 ? 22.719 -1.781 -15.961 1.00 61.50 166 MET A N 1
ATOM 1190 C CA . MET A 1 166 ? 22.915 -1.509 -14.544 1.00 61.50 166 MET A CA 1
ATOM 1191 C C . MET A 1 166 ? 23.548 -0.129 -14.353 1.00 61.50 166 MET A C 1
ATOM 1193 O O . MET A 1 166 ? 24.760 0.040 -14.493 1.00 61.50 166 MET A O 1
ATOM 1197 N N . ASN A 1 167 ? 22.730 0.873 -14.022 1.00 72.88 167 ASN A N 1
ATOM 1198 C CA . ASN A 1 167 ? 23.238 2.164 -13.583 1.00 72.88 167 ASN A CA 1
ATOM 1199 C C . ASN A 1 167 ? 23.587 2.068 -12.086 1.00 72.88 167 ASN A C 1
ATOM 1201 O O . ASN A 1 167 ? 22.675 2.021 -11.252 1.00 72.88 167 ASN A O 1
ATOM 1205 N N . PRO A 1 168 ? 24.882 2.067 -11.707 1.00 75.81 168 PRO A N 1
ATOM 1206 C CA . PRO A 1 168 ? 25.280 1.972 -10.305 1.00 75.81 168 PRO A CA 1
ATOM 1207 C C . PRO A 1 168 ? 24.729 3.135 -9.468 1.00 75.81 168 PRO A C 1
ATOM 1209 O O . PRO A 1 168 ? 24.532 2.978 -8.266 1.00 75.81 168 PRO A O 1
ATOM 1212 N N . GLN A 1 169 ? 24.424 4.282 -10.086 1.00 78.19 169 GLN A N 1
ATOM 1213 C CA . GLN A 1 169 ? 23.850 5.433 -9.391 1.00 78.19 169 GLN A CA 1
ATOM 1214 C C . GLN A 1 169 ? 22.450 5.130 -8.844 1.00 78.19 169 GLN A C 1
ATOM 1216 O O . GLN A 1 169 ? 22.164 5.476 -7.702 1.00 78.19 169 GLN A O 1
ATOM 1221 N N . THR A 1 170 ? 21.602 4.435 -9.606 1.00 80.69 170 THR A N 1
ATOM 1222 C CA . THR A 1 170 ? 20.227 4.110 -9.189 1.00 80.69 170 THR A CA 1
ATOM 1223 C C . THR A 1 170 ? 20.214 3.172 -7.986 1.00 80.69 170 THR A C 1
ATOM 1225 O O . THR A 1 170 ? 19.470 3.399 -7.035 1.00 80.69 170 THR A O 1
ATOM 1228 N N . ILE A 1 171 ? 21.099 2.173 -7.984 1.00 82.50 171 ILE A N 1
ATOM 1229 C CA . ILE A 1 171 ? 21.236 1.222 -6.874 1.00 82.50 171 ILE A CA 1
ATOM 1230 C C . ILE A 1 171 ? 21.746 1.936 -5.619 1.00 82.50 171 ILE A C 1
ATOM 1232 O O . ILE A 1 171 ? 21.224 1.710 -4.528 1.00 82.50 171 ILE A O 1
ATOM 1236 N N . ILE A 1 172 ? 22.739 2.821 -5.761 1.00 84.56 172 ILE A N 1
ATOM 1237 C CA . ILE A 1 172 ? 23.286 3.593 -4.638 1.00 84.56 172 ILE A CA 1
ATOM 1238 C C . ILE A 1 172 ? 22.210 4.506 -4.038 1.00 84.56 172 ILE A C 1
ATOM 1240 O O . ILE A 1 172 ? 22.038 4.504 -2.822 1.00 84.56 172 ILE A O 1
ATOM 1244 N N . ILE A 1 173 ? 21.453 5.230 -4.870 1.00 85.88 173 ILE A N 1
ATOM 1245 C CA . ILE A 1 173 ? 20.358 6.103 -4.417 1.00 85.88 173 ILE A CA 1
ATOM 1246 C C . ILE A 1 173 ? 19.283 5.281 -3.697 1.00 85.88 173 ILE A C 1
ATOM 1248 O O . ILE A 1 173 ? 18.894 5.623 -2.581 1.00 85.88 173 ILE A O 1
ATOM 1252 N N . ALA A 1 174 ? 18.848 4.158 -4.278 1.00 85.06 174 ALA A N 1
ATOM 1253 C CA . ALA A 1 174 ? 17.843 3.287 -3.671 1.00 85.06 174 ALA A CA 1
ATOM 1254 C C . ALA A 1 174 ? 18.305 2.725 -2.316 1.00 85.06 174 ALA A C 1
ATOM 1256 O O . ALA A 1 174 ? 17.538 2.709 -1.351 1.00 85.06 174 ALA A O 1
ATOM 1257 N N . LEU A 1 175 ? 19.571 2.311 -2.217 1.00 86.12 175 LEU A N 1
ATOM 1258 C CA . LEU A 1 175 ? 20.156 1.789 -0.986 1.00 86.12 175 LEU A CA 1
ATOM 1259 C C . LEU A 1 175 ? 20.286 2.880 0.088 1.00 86.12 175 LEU A C 1
ATOM 1261 O O . LEU A 1 175 ? 19.941 2.636 1.244 1.00 86.12 175 LEU A O 1
ATOM 1265 N N . ILE A 1 176 ? 20.733 4.086 -0.283 1.00 88.12 176 ILE A N 1
ATOM 1266 C CA . ILE A 1 176 ? 20.828 5.241 0.624 1.00 88.12 176 ILE A CA 1
ATOM 1267 C C . ILE A 1 176 ? 19.437 5.645 1.120 1.00 88.12 176 ILE A C 1
ATOM 1269 O O . ILE A 1 176 ? 19.254 5.813 2.327 1.00 88.12 176 ILE A O 1
ATOM 1273 N N . ALA A 1 177 ? 18.445 5.745 0.234 1.00 86.56 177 ALA A N 1
ATOM 1274 C CA . ALA A 1 177 ? 17.068 6.068 0.599 1.00 86.56 177 ALA A CA 1
ATOM 1275 C C . ALA A 1 177 ? 16.479 5.012 1.552 1.00 86.56 177 ALA A C 1
ATOM 1277 O O . ALA A 1 177 ? 15.960 5.347 2.616 1.00 86.56 177 ALA A O 1
ATOM 1278 N N . MET A 1 178 ? 16.631 3.722 1.233 1.00 86.75 178 MET A N 1
ATOM 1279 C CA . MET A 1 178 ? 16.119 2.627 2.062 1.00 86.75 178 MET A CA 1
ATOM 1280 C C . MET A 1 178 ? 16.797 2.575 3.439 1.00 86.75 178 MET A C 1
ATOM 1282 O O . MET A 1 178 ? 16.114 2.484 4.463 1.00 86.75 178 MET A O 1
ATOM 1286 N N . LEU A 1 179 ? 18.132 2.643 3.485 1.00 87.44 179 LEU A N 1
ATOM 1287 C CA . LEU A 1 179 ? 18.889 2.592 4.737 1.00 87.44 179 LEU A CA 1
ATOM 1288 C C . LEU A 1 179 ? 18.643 3.829 5.596 1.00 87.44 179 LEU A C 1
ATOM 1290 O O . LEU A 1 179 ? 18.466 3.693 6.805 1.00 87.44 179 LEU A O 1
ATOM 1294 N N . SER A 1 180 ? 18.593 5.021 4.999 1.00 85.56 180 SER A N 1
ATOM 1295 C CA . SER A 1 180 ? 18.297 6.251 5.736 1.00 85.56 180 SER A CA 1
ATOM 1296 C C . SER A 1 180 ? 16.882 6.225 6.319 1.00 85.56 180 SER A C 1
ATOM 1298 O O . SER A 1 180 ? 16.730 6.484 7.514 1.00 85.56 180 SER A O 1
ATOM 1300 N N . THR A 1 181 ? 15.860 5.805 5.559 1.00 85.62 181 THR A N 1
ATOM 1301 C CA . THR A 1 181 ? 14.503 5.609 6.098 1.00 85.62 181 THR A CA 1
ATOM 1302 C C . THR A 1 181 ? 14.490 4.597 7.244 1.00 85.62 181 THR A C 1
ATOM 1304 O O . THR A 1 181 ? 13.900 4.875 8.290 1.00 85.62 181 THR A O 1
ATOM 1307 N N . ALA A 1 182 ? 15.153 3.444 7.092 1.00 86.00 182 ALA A N 1
ATOM 1308 C CA . ALA A 1 182 ? 15.188 2.403 8.121 1.00 86.00 182 ALA A CA 1
ATOM 1309 C C . ALA A 1 182 ? 15.905 2.868 9.402 1.00 86.00 182 ALA A C 1
ATOM 1311 O O . ALA A 1 182 ? 15.390 2.685 10.508 1.00 86.00 182 ALA A O 1
ATOM 1312 N N . LEU A 1 183 ? 17.063 3.521 9.267 1.00 86.44 183 LEU A N 1
ATOM 1313 C CA . LEU A 1 183 ? 17.827 4.057 10.395 1.00 86.44 183 LEU A CA 1
ATOM 1314 C C . LEU A 1 183 ? 17.057 5.154 11.130 1.00 86.44 183 LEU A C 1
ATOM 1316 O O . LEU A 1 183 ? 17.034 5.162 12.360 1.00 86.44 183 LEU A O 1
ATOM 1320 N N . ILE A 1 184 ? 16.383 6.049 10.404 1.00 84.44 184 ILE A N 1
ATOM 1321 C CA . ILE A 1 184 ? 15.563 7.102 11.012 1.00 84.44 184 ILE A CA 1
ATOM 1322 C C . ILE A 1 184 ? 14.342 6.492 11.710 1.00 84.44 184 ILE A C 1
ATOM 1324 O O . ILE A 1 184 ? 14.030 6.879 12.835 1.00 84.44 184 ILE A O 1
ATOM 1328 N N . ALA A 1 185 ? 13.693 5.491 11.111 1.00 82.00 185 ALA A N 1
ATOM 1329 C CA . ALA A 1 185 ? 12.549 4.819 11.724 1.00 82.00 185 ALA A CA 1
ATOM 1330 C C . ALA A 1 185 ? 12.909 4.117 13.050 1.00 82.00 185 ALA A C 1
ATOM 1332 O O . ALA A 1 185 ? 12.120 4.146 13.999 1.00 82.00 185 ALA A O 1
ATOM 1333 N N . VAL A 1 186 ? 14.101 3.509 13.132 1.00 83.62 186 VAL A N 1
ATOM 1334 C CA . VAL A 1 186 ? 14.543 2.745 14.311 1.00 83.62 186 VAL A CA 1
ATOM 1335 C C . VAL A 1 186 ? 15.231 3.625 15.360 1.00 83.62 186 VAL A C 1
ATOM 1337 O O . VAL A 1 186 ? 14.938 3.498 16.550 1.00 83.62 186 VAL A O 1
ATOM 1340 N N . HIS A 1 187 ? 16.145 4.506 14.946 1.00 79.56 187 HIS A N 1
ATOM 1341 C CA . HIS A 1 187 ? 17.095 5.180 15.839 1.00 79.56 187 HIS A CA 1
ATOM 1342 C C . HIS A 1 187 ? 16.766 6.654 16.120 1.00 79.56 187 HIS A C 1
ATOM 1344 O O . HIS A 1 187 ? 17.273 7.213 17.099 1.00 79.56 187 HIS A O 1
ATOM 1350 N N . ALA A 1 188 ? 15.927 7.305 15.305 1.00 74.62 188 ALA A N 1
ATOM 1351 C CA . ALA A 1 188 ? 15.606 8.710 15.531 1.00 74.62 188 ALA A CA 1
ATOM 1352 C C . ALA A 1 188 ? 14.723 8.902 16.773 1.00 74.62 188 ALA A C 1
ATOM 1354 O O . ALA A 1 188 ? 13.895 8.062 17.135 1.00 74.62 188 ALA A O 1
ATOM 1355 N N . LYS A 1 189 ? 14.885 10.053 17.429 1.00 67.75 189 LYS A N 1
ATOM 1356 C CA . LYS A 1 189 ? 14.067 10.489 18.567 1.00 67.75 189 LYS A CA 1
ATOM 1357 C C . LYS A 1 189 ? 13.337 11.784 18.212 1.00 67.75 189 LYS A C 1
ATOM 1359 O O . LYS A 1 189 ? 13.848 12.610 17.460 1.00 67.75 189 LYS A O 1
ATOM 1364 N N . GLY A 1 190 ? 12.137 11.965 18.759 1.00 69.44 190 GLY A N 1
ATOM 1365 C CA . GLY A 1 190 ? 11.321 13.158 18.524 1.00 69.44 190 GLY A CA 1
ATOM 1366 C C . GLY A 1 190 ? 10.694 13.195 17.126 1.00 69.44 190 GLY A C 1
ATOM 1367 O O . GLY A 1 190 ? 10.178 12.190 16.645 1.00 69.44 190 GLY A O 1
ATOM 1368 N N . PHE A 1 191 ? 10.723 14.362 16.481 1.00 65.88 191 PHE A N 1
ATOM 1369 C CA . PHE A 1 191 ? 10.013 14.635 15.225 1.00 65.88 191 PHE A CA 1
ATOM 1370 C C . PHE A 1 191 ? 10.459 13.751 14.048 1.00 65.88 191 PHE A C 1
ATOM 1372 O O . PHE A 1 191 ? 9.628 13.299 13.271 1.00 65.88 191 PHE A O 1
ATOM 1379 N N . PHE A 1 192 ? 11.747 13.419 13.951 1.00 66.62 192 PHE A N 1
ATOM 1380 C CA . PHE A 1 192 ? 12.270 12.584 12.861 1.00 66.62 192 PHE A CA 1
ATOM 1381 C C . PHE A 1 192 ? 11.781 11.130 12.909 1.00 66.62 192 PHE A C 1
ATOM 1383 O O . PHE A 1 192 ? 11.632 10.510 11.862 1.00 66.62 192 PHE A O 1
ATOM 1390 N N . LYS A 1 193 ? 11.439 10.601 14.094 1.00 65.19 193 LYS A N 1
ATOM 1391 C CA . LYS A 1 193 ? 10.805 9.275 14.214 1.00 65.19 193 LYS A CA 1
ATOM 1392 C C . LYS A 1 193 ? 9.375 9.275 13.683 1.00 65.19 193 LYS A C 1
ATOM 1394 O O . LYS A 1 193 ? 8.868 8.240 13.265 1.00 65.19 193 LYS A O 1
ATOM 1399 N N . ILE A 1 194 ? 8.728 10.440 13.722 1.00 62.09 194 ILE A N 1
ATOM 1400 C CA . ILE A 1 194 ? 7.384 10.606 13.188 1.00 62.09 194 ILE A CA 1
ATOM 1401 C C . ILE A 1 194 ? 7.456 10.553 11.666 1.00 62.09 194 ILE A C 1
ATOM 1403 O O . ILE A 1 194 ? 6.618 9.861 11.122 1.00 62.09 194 ILE A O 1
ATOM 1407 N N . VAL A 1 195 ? 8.480 11.138 11.013 1.00 72.19 195 VAL A N 1
ATOM 1408 C CA . VAL A 1 195 ? 8.559 11.370 9.549 1.00 72.19 195 VAL A CA 1
ATOM 1409 C C . VAL A 1 195 ? 9.678 10.605 8.788 1.00 72.19 195 VAL A C 1
ATOM 1411 O O . VAL A 1 195 ? 10.358 11.193 7.944 1.00 72.19 195 VAL A O 1
ATOM 1414 N N . PRO A 1 196 ? 9.894 9.292 8.992 1.00 74.00 196 PRO A N 1
ATOM 1415 C CA . PRO A 1 196 ? 11.073 8.598 8.454 1.00 74.00 196 PRO A CA 1
ATOM 1416 C C . PRO A 1 196 ? 11.100 8.490 6.920 1.00 74.00 196 PRO A C 1
ATOM 1418 O O . PRO A 1 196 ? 12.171 8.519 6.316 1.00 74.00 196 PRO A O 1
ATOM 1421 N N . ILE A 1 197 ? 9.932 8.390 6.276 1.00 76.88 197 ILE A N 1
ATOM 1422 C CA . ILE A 1 197 ? 9.830 8.218 4.817 1.00 76.88 197 ILE A CA 1
ATOM 1423 C C . ILE A 1 197 ? 10.218 9.506 4.082 1.00 76.88 197 ILE A C 1
ATOM 1425 O O . ILE A 1 197 ? 11.062 9.452 3.197 1.00 76.88 197 ILE A O 1
ATOM 1429 N N . ILE A 1 198 ? 9.676 10.671 4.474 1.00 75.19 198 ILE A N 1
ATOM 1430 C CA . ILE A 1 198 ? 10.070 11.950 3.849 1.00 75.19 198 ILE A CA 1
ATOM 1431 C C . ILE A 1 198 ? 11.562 12.199 4.066 1.00 75.19 198 ILE A C 1
ATOM 1433 O O . ILE A 1 198 ? 12.250 12.610 3.138 1.00 75.19 198 ILE A O 1
ATOM 1437 N N . SER A 1 199 ? 12.072 11.956 5.278 1.00 77.00 199 SER A N 1
ATOM 1438 C CA . SER A 1 199 ? 13.489 12.179 5.555 1.00 77.00 199 SER A CA 1
ATOM 1439 C C . SER A 1 199 ? 14.392 11.295 4.699 1.00 77.00 199 SER A C 1
ATOM 1441 O O . SER A 1 199 ? 15.394 11.795 4.207 1.00 77.00 199 SER A O 1
ATOM 1443 N N . GLY A 1 200 ? 14.034 10.028 4.465 1.00 77.81 200 GLY A N 1
ATOM 1444 C CA . GLY A 1 200 ? 14.821 9.176 3.570 1.00 77.81 200 GLY A CA 1
ATOM 1445 C C . GLY A 1 200 ? 14.722 9.572 2.097 1.00 77.81 200 GLY A C 1
ATOM 1446 O O . GLY A 1 200 ? 15.743 9.592 1.422 1.00 77.81 200 GLY A O 1
ATOM 1447 N N . ILE A 1 201 ? 13.539 9.986 1.621 1.00 78.69 201 ILE A N 1
ATOM 1448 C CA . ILE A 1 201 ? 13.369 10.533 0.259 1.00 78.69 201 ILE A CA 1
ATOM 1449 C C . ILE A 1 201 ? 14.184 11.819 0.063 1.00 78.69 201 ILE A C 1
ATOM 1451 O O . ILE A 1 201 ? 14.662 12.069 -1.030 1.00 78.69 201 ILE A O 1
ATOM 1455 N N . GLY A 1 202 ? 14.331 12.653 1.095 1.00 80.62 202 GLY A N 1
ATOM 1456 C CA . GLY A 1 202 ? 15.135 13.874 1.002 1.00 80.62 202 GLY A CA 1
ATOM 1457 C C . GLY A 1 202 ? 16.650 13.645 1.071 1.00 80.62 202 GLY A C 1
ATOM 1458 O O . GLY A 1 202 ? 17.401 14.544 0.703 1.00 80.62 202 GLY A O 1
ATOM 1459 N N . ILE A 1 203 ? 17.096 12.498 1.595 1.00 83.94 203 ILE A N 1
ATOM 1460 C CA . ILE A 1 203 ? 18.521 12.147 1.724 1.00 83.94 203 ILE A CA 1
ATOM 1461 C C . ILE A 1 203 ? 19.024 11.387 0.491 1.00 83.94 203 ILE A C 1
ATOM 1463 O O . ILE A 1 203 ? 20.181 11.576 0.115 1.00 83.94 203 ILE A O 1
ATOM 1467 N N . GLY A 1 204 ? 18.196 10.502 -0.073 1.00 73.75 204 GLY A N 1
ATOM 1468 C CA . GLY A 1 204 ? 18.490 9.785 -1.318 1.00 73.75 204 GLY A CA 1
ATOM 1469 C C . GLY A 1 204 ? 18.364 10.685 -2.536 1.00 73.75 204 GLY A C 1
ATOM 1470 O O . GLY A 1 204 ? 19.248 10.576 -3.412 1.00 73.75 204 GLY A O 1
#

Secondary structure (DSSP, 8-state):
-------SS-TT----HHHHHHHHHHHHHHHHHHHHHHHHHHT--HHHHHHHHHHHHHHHHHHTTT-S-------GGGHHHHHHHH-S-TTSTTHHHH--HHHHHHHHHHHHHHHHHHHHHHHHH-SHHHHHHS-HHHHHHHHHHHHHTTHHHHHHHTTSS-SSS--HHHHHHHHHHHHHHHHHHHH--THHHH-HHHHHHHH-

Radius of gyration: 20.03 Å; chains: 1; bounding box: 53×42×58 Å